Protein AF-A0A7S3S7F8-F1 (afdb_monomer_lite)

Secondary structure (DSSP, 8-state):
---------------------------------PPTT------TTS-HHHHHHHTT----TTT--SSPP----SB---S-STTTTTTS-SBTTT--HHHHHHHHHHHHHHT-S-----SSHHHHHHHHHHHH--TT-EEEEESSS-HHHHHHIIIIIHHTT-EEEEE-SS-HHHHHHT--TTBPPSS-----PPPS-----------

Organism: Emiliania huxleyi (NCBI:txid2903)

Radius of gyration: 26.82 Å; chains: 1; bounding box: 57×87×56 Å

InterPro domains:
  IPR000277 Cys/Met metabolism, pyridoxal phosphate-dependent enzyme [PF01053] (49-184)
  IPR000277 Cys/Met metabolism, pyridoxal phosphate-dependent enzyme [PTHR11808] (47-184)
  IPR015421 Pyridoxal phosphate-dependent transferase, major domain [G3DSA:3.40.640.10] (40-185)
  IPR015424 Pyridoxal phosphate-dependent transferase [SSF53383] (47-184)

Sequence (207 aa):
RIRTRGVRSLMLRSVSRSVARIAPSSGTYRTLALKSGQWVRNKDDLHTETKLVHAGVDPDPITGAILTPVYQSTTYVQESVDEYLAKGYSYSRTNNPTVTVLENKIAELEGGYGAACFSTGMAATIAVITSTMQAGDHCVITNCSYGGTNRACRTLFTDMGMEFDFIDFTELANIEAHLKPNTKPGHPRSGRLPRSSHLRSRGRTPR

pLDDT: mean 76.21, std 26.1, range [26.94, 97.19]

Foldseek 3Di:
DDDDDDDDDDDDDDDDDDPPPPDPPPPPPPPPVADPPDDDDDDLPDDLVVLLVPFLFDQDPPPRHRDDDDPPDQADDAPDPVRCCVVPGGGVVVPDRNQQSVFRSVCSNVVHPTGDDDPDPVVVLVCLDVQADAAPAEEEAELPDDPSSVVCVVPVVVVRRYHYDYYHPPDVVGVVVPDDPRYGDSDHDPDPPPPPDPPDDDDDDDD

Structure (mmCIF, N/CA/C/O backbone):
data_AF-A0A7S3S7F8-F1
#
_entry.id   AF-A0A7S3S7F8-F1
#
loop_
_atom_site.group_PDB
_atom_site.id
_atom_site.type_symbol
_atom_site.label_atom_id
_atom_site.label_alt_id
_atom_site.label_comp_id
_atom_site.label_asym_id
_atom_site.label_entity_id
_atom_site.label_seq_id
_atom_site.pdbx_PDB_ins_code
_atom_site.Cartn_x
_atom_site.Cartn_y
_atom_site.Cartn_z
_atom_site.occupancy
_atom_site.B_iso_or_equiv
_atom_site.auth_seq_id
_atom_site.auth_comp_id
_atom_site.auth_asym_id
_atom_site.auth_atom_id
_atom_site.pdbx_PDB_model_num
ATOM 1 N N . ARG A 1 1 ? -14.995 -75.922 10.203 1.00 36.88 1 ARG A N 1
ATOM 2 C CA . ARG A 1 1 ? -13.574 -75.494 10.252 1.00 36.88 1 ARG A CA 1
ATOM 3 C C . ARG A 1 1 ? -13.510 -74.148 10.962 1.00 36.88 1 ARG A C 1
ATOM 5 O O . ARG A 1 1 ? -14.246 -73.243 10.613 1.00 36.88 1 ARG A O 1
ATOM 12 N N . ILE A 1 2 ? -12.713 -74.103 12.020 1.00 27.38 2 ILE A N 1
ATOM 13 C CA . ILE A 1 2 ? -12.611 -73.081 13.067 1.00 27.38 2 ILE A CA 1
ATOM 14 C C . ILE A 1 2 ? -11.798 -71.864 12.581 1.00 27.38 2 ILE A C 1
ATOM 16 O O . ILE A 1 2 ? -10.688 -72.084 12.107 1.00 27.38 2 ILE A O 1
ATOM 20 N N . ARG A 1 3 ? -12.297 -70.621 12.746 1.00 26.94 3 ARG A N 1
ATOM 21 C CA . ARG A 1 3 ? -11.704 -69.561 13.610 1.00 26.94 3 ARG A CA 1
ATOM 22 C C . ARG A 1 3 ? -12.440 -68.210 13.504 1.00 26.94 3 ARG A C 1
ATOM 24 O O . ARG A 1 3 ? -12.441 -67.557 12.471 1.00 26.94 3 ARG A O 1
ATOM 31 N N . THR A 1 4 ? -12.984 -67.786 14.640 1.00 37.59 4 THR A N 1
ATOM 32 C CA . THR A 1 4 ? -13.487 -66.453 15.004 1.00 37.59 4 THR A CA 1
ATOM 33 C C . THR A 1 4 ? -12.399 -65.636 15.719 1.00 37.59 4 THR A C 1
ATOM 35 O O . THR A 1 4 ? -11.775 -66.180 16.630 1.00 37.59 4 THR A O 1
ATOM 38 N N . ARG A 1 5 ? -12.227 -64.343 15.396 1.00 32.38 5 ARG A N 1
ATOM 39 C CA . ARG A 1 5 ? -11.696 -63.244 16.257 1.00 32.38 5 ARG A CA 1
ATOM 40 C C . ARG A 1 5 ? -12.234 -61.924 15.656 1.00 32.38 5 ARG A C 1
ATOM 42 O O . ARG A 1 5 ? -12.031 -61.716 14.470 1.00 32.38 5 ARG A O 1
ATOM 49 N N . GLY A 1 6 ? -13.089 -61.115 16.297 1.00 29.30 6 GLY A N 1
ATOM 50 C CA . GLY A 1 6 ? -12.879 -60.328 17.529 1.00 29.30 6 GLY A CA 1
ATOM 51 C C . GLY A 1 6 ? -12.306 -58.951 17.138 1.00 29.30 6 GLY A C 1
ATOM 52 O O . GLY A 1 6 ? -11.128 -58.881 16.831 1.00 29.30 6 GLY A O 1
ATOM 53 N N . VAL A 1 7 ? -13.111 -57.933 16.806 1.00 32.34 7 VAL A N 1
ATOM 54 C CA . VAL A 1 7 ? -13.737 -56.905 17.676 1.00 32.34 7 VAL A CA 1
ATOM 55 C C . VAL A 1 7 ? -12.738 -56.072 18.506 1.00 32.34 7 VAL A C 1
ATOM 57 O O . VAL A 1 7 ? -12.045 -56.616 19.357 1.00 32.34 7 VAL A O 1
ATOM 60 N N . ARG A 1 8 ? -12.853 -54.739 18.328 1.00 27.95 8 ARG A N 1
ATOM 61 C CA . ARG A 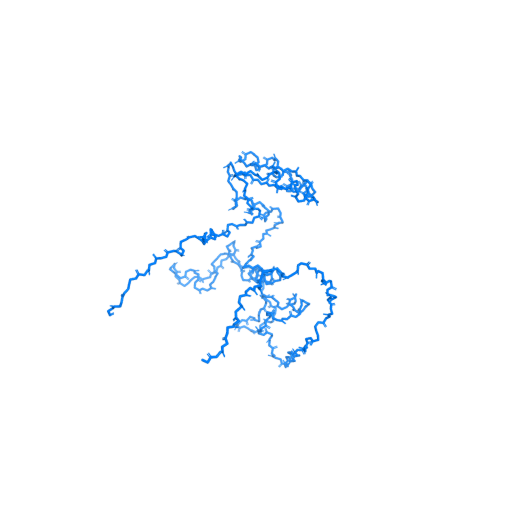1 8 ? -12.449 -53.588 19.175 1.00 27.95 8 ARG A CA 1
ATOM 62 C C . ARG A 1 8 ? -11.081 -52.919 18.958 1.00 27.95 8 ARG A C 1
ATOM 64 O O . ARG A 1 8 ? -10.037 -53.548 18.972 1.00 27.95 8 ARG A O 1
ATOM 71 N N . SER A 1 9 ? -11.179 -51.582 18.992 1.00 27.34 9 SER A N 1
ATOM 72 C CA . SER A 1 9 ? -10.196 -50.602 19.473 1.00 27.34 9 SER A CA 1
ATOM 73 C C . SER A 1 9 ? -9.244 -49.986 18.446 1.00 27.34 9 SER A C 1
ATOM 75 O O . SER A 1 9 ? -8.155 -50.499 18.231 1.00 27.34 9 SER A O 1
ATOM 77 N N . LEU A 1 10 ? -9.589 -48.790 17.950 1.00 30.61 10 LEU A N 1
ATOM 78 C CA . LEU A 1 10 ? -8.607 -47.706 17.804 1.00 30.61 10 LEU A CA 1
ATOM 79 C C . LEU A 1 10 ? -9.303 -46.329 17.857 1.00 30.61 10 LEU A C 1
ATOM 81 O O . LEU A 1 10 ? -9.414 -45.606 16.875 1.00 30.61 10 LEU A O 1
ATOM 85 N N . MET A 1 11 ? -9.814 -45.994 19.040 1.00 28.53 11 MET A N 1
ATOM 86 C CA . MET A 1 11 ? -10.075 -44.616 19.460 1.00 28.53 11 MET A CA 1
ATOM 87 C C . MET A 1 11 ? -9.033 -44.305 20.547 1.00 28.53 11 MET A C 1
ATOM 89 O O . MET A 1 11 ? -8.776 -45.161 21.390 1.00 28.53 11 MET A O 1
ATOM 93 N N . LEU A 1 12 ? -8.451 -43.103 20.512 1.00 28.94 12 LEU A N 1
ATOM 94 C CA . LEU A 1 12 ? -7.541 -42.517 21.514 1.00 28.94 12 LEU A CA 1
ATOM 95 C C . LEU A 1 12 ? -6.132 -43.128 21.679 1.00 28.94 12 LEU A C 1
ATOM 97 O O . LEU A 1 12 ? -5.878 -43.950 22.553 1.00 28.94 12 LEU A O 1
ATOM 101 N N . ARG A 1 13 ? -5.170 -42.562 20.943 1.00 30.08 13 ARG A N 1
ATOM 102 C CA . ARG A 1 13 ? -3.795 -42.248 21.389 1.00 30.08 13 ARG A CA 1
ATOM 103 C C . ARG A 1 13 ? -3.380 -40.997 20.605 1.00 30.08 13 ARG A C 1
ATOM 105 O O . ARG A 1 13 ? -3.631 -40.952 19.414 1.00 30.08 13 ARG A O 1
ATOM 112 N N . SER A 1 14 ? -2.774 -39.942 21.119 1.00 29.80 14 SER A N 1
ATOM 113 C CA . SER A 1 14 ? -2.405 -39.520 22.462 1.00 29.80 14 SER A CA 1
ATOM 114 C C . SER A 1 14 ? -1.938 -38.076 22.284 1.00 29.80 14 SER A C 1
ATOM 116 O O . SER A 1 14 ? -1.000 -37.827 21.528 1.00 29.80 14 SER A O 1
ATOM 118 N N . VAL A 1 15 ? -2.566 -37.129 22.972 1.00 37.00 15 VAL A N 1
ATOM 119 C CA . VAL A 1 15 ? -1.943 -35.833 23.240 1.00 37.00 15 VAL A CA 1
ATOM 120 C C . VAL A 1 15 ? -0.792 -36.113 24.203 1.00 37.00 15 VAL A C 1
ATOM 122 O O . VAL A 1 15 ? -1.050 -36.440 25.355 1.00 37.00 15 VAL A O 1
ATOM 125 N N . SER A 1 16 ? 0.460 -36.045 23.745 1.00 27.56 16 SER A N 1
ATOM 126 C CA . SER A 1 16 ? 1.589 -35.668 24.604 1.00 27.56 16 SER A CA 1
ATOM 127 C C . SER A 1 16 ? 2.856 -35.411 23.786 1.00 27.56 16 SER A C 1
ATOM 129 O O . SER A 1 16 ? 3.438 -36.321 23.207 1.00 27.56 16 SER A O 1
ATOM 131 N N . ARG A 1 17 ? 3.251 -34.135 23.784 1.00 31.41 17 ARG A N 1
ATOM 132 C CA . ARG A 1 17 ? 4.622 -33.613 23.859 1.00 31.41 17 ARG A CA 1
ATOM 133 C C . ARG A 1 17 ? 5.707 -34.358 23.076 1.00 31.41 17 ARG A C 1
ATOM 135 O O . ARG A 1 17 ? 6.255 -35.361 23.519 1.00 31.41 17 ARG A O 1
ATOM 142 N N . SER A 1 18 ? 6.213 -33.679 22.056 1.00 29.00 18 SER A N 1
ATOM 143 C CA . SER A 1 18 ? 7.657 -33.498 21.928 1.00 29.00 18 SER A CA 1
ATOM 144 C C . SER A 1 18 ? 7.924 -32.136 21.311 1.00 29.00 18 SER A C 1
ATOM 146 O O . SER A 1 18 ? 7.613 -31.889 20.151 1.00 29.00 18 SER A O 1
ATOM 148 N N . VAL A 1 19 ? 8.494 -31.255 22.133 1.00 37.09 19 VAL A N 1
ATOM 149 C CA . VAL A 1 19 ? 9.311 -30.122 21.702 1.00 37.09 19 VAL A CA 1
ATOM 150 C C . VAL A 1 19 ? 10.477 -30.732 20.923 1.00 37.09 19 VAL A C 1
ATOM 152 O O . VAL A 1 19 ? 11.526 -31.060 21.477 1.00 37.09 19 VAL A O 1
ATOM 155 N N . ALA A 1 20 ? 10.242 -31.009 19.645 1.00 30.30 20 ALA A N 1
ATOM 156 C CA . ALA A 1 20 ? 11.287 -31.379 18.719 1.00 30.30 20 ALA A CA 1
ATOM 157 C C . ALA A 1 20 ? 11.994 -30.078 18.356 1.00 30.30 20 ALA A C 1
ATOM 159 O O . ALA A 1 20 ? 11.441 -29.210 17.686 1.00 30.30 20 ALA A O 1
ATOM 160 N N . ARG A 1 21 ? 13.200 -29.941 18.907 1.00 29.28 21 ARG A N 1
ATOM 161 C CA . ARG A 1 21 ? 14.215 -28.968 18.514 1.00 29.28 21 ARG A CA 1
ATOM 162 C C . ARG A 1 21 ? 14.122 -28.731 17.008 1.00 29.28 21 ARG A C 1
ATOM 164 O O . ARG A 1 21 ? 14.168 -29.694 16.244 1.00 29.28 21 ARG A O 1
ATOM 171 N N . ILE A 1 22 ? 14.038 -27.466 16.609 1.00 37.62 22 ILE A N 1
ATOM 172 C CA . ILE A 1 22 ? 14.336 -27.036 15.245 1.00 37.62 22 ILE A CA 1
ATOM 173 C C . ILE A 1 22 ? 15.826 -27.333 15.045 1.00 37.62 22 ILE A C 1
ATOM 175 O O . ILE A 1 22 ? 16.694 -26.506 15.303 1.00 37.62 22 ILE A O 1
ATOM 179 N N . ALA A 1 23 ? 16.135 -28.579 14.702 1.00 29.23 23 ALA A N 1
ATOM 180 C CA . ALA A 1 23 ? 17.369 -28.890 14.019 1.00 29.23 23 ALA A CA 1
ATOM 181 C C . ALA A 1 23 ? 17.222 -28.265 12.628 1.00 29.23 23 ALA A C 1
ATOM 183 O O . ALA A 1 23 ? 16.168 -28.452 12.010 1.00 29.23 23 ALA A O 1
ATOM 184 N N . PRO A 1 24 ? 18.218 -27.520 12.124 1.00 36.56 24 PRO A N 1
ATOM 185 C CA . PRO A 1 24 ? 18.196 -27.132 10.729 1.00 36.56 24 PRO A CA 1
ATOM 186 C C . PRO A 1 24 ? 18.146 -28.436 9.940 1.00 36.56 24 PRO A C 1
ATOM 188 O O . PRO A 1 24 ? 19.061 -29.259 10.026 1.00 36.56 24 PRO A O 1
ATOM 191 N N . SER A 1 25 ? 17.038 -28.670 9.234 1.00 38.31 25 SER A N 1
ATOM 192 C CA . SER A 1 25 ? 17.009 -29.717 8.228 1.00 38.31 25 SER A CA 1
ATOM 193 C C . SER A 1 25 ? 18.220 -29.464 7.348 1.00 38.31 25 SER A C 1
ATOM 195 O O . SER A 1 25 ? 18.378 -28.355 6.834 1.00 38.31 25 SER A O 1
ATOM 197 N N . SER A 1 26 ? 19.085 -30.465 7.231 1.00 39.69 26 SER A N 1
ATOM 198 C CA . SER A 1 26 ? 20.182 -30.530 6.276 1.00 39.69 26 SER A CA 1
ATOM 199 C C . SER A 1 26 ? 19.600 -30.520 4.860 1.00 39.69 26 SER A C 1
ATOM 201 O O . SER A 1 26 ? 19.592 -31.529 4.158 1.00 39.69 26 SER A O 1
ATOM 203 N N . GLY A 1 27 ? 19.022 -29.384 4.482 1.00 37.69 27 GLY A N 1
ATOM 204 C CA . GLY A 1 27 ? 18.604 -29.058 3.144 1.00 37.69 27 GLY A CA 1
ATOM 205 C C . GLY A 1 27 ? 19.885 -28.848 2.379 1.00 37.69 27 GLY A C 1
ATOM 206 O O . GLY A 1 27 ? 20.688 -27.973 2.696 1.00 37.69 27 GLY A O 1
ATOM 207 N N . THR A 1 28 ? 20.113 -29.719 1.414 1.00 37.19 28 THR A N 1
ATOM 208 C CA . THR A 1 28 ? 21.109 -29.519 0.381 1.00 37.19 28 THR A CA 1
ATOM 209 C C . THR A 1 28 ? 20.828 -28.137 -0.201 1.00 37.19 28 THR A C 1
ATOM 211 O O . THR A 1 28 ? 19.832 -27.964 -0.900 1.00 37.19 28 THR A O 1
ATOM 214 N N . TYR A 1 29 ? 21.644 -27.132 0.134 1.00 43.81 29 TYR A N 1
ATOM 215 C CA . TYR A 1 29 ? 21.626 -25.853 -0.563 1.00 43.81 29 TYR A CA 1
ATOM 216 C C . TYR A 1 29 ? 21.948 -26.188 -2.011 1.00 43.81 29 TYR A C 1
ATOM 218 O O . TYR A 1 29 ? 23.109 -26.396 -2.367 1.00 43.81 29 TYR A O 1
ATOM 226 N N . ARG A 1 30 ? 20.913 -26.357 -2.836 1.00 49.69 30 ARG A N 1
ATOM 227 C CA . ARG A 1 30 ? 21.073 -26.561 -4.265 1.00 49.69 30 ARG A CA 1
ATOM 228 C C . ARG A 1 30 ? 21.642 -25.246 -4.751 1.00 49.69 30 ARG A C 1
ATOM 230 O O . ARG A 1 30 ? 20.919 -24.266 -4.889 1.00 49.69 30 ARG A O 1
ATOM 237 N N . THR A 1 31 ? 22.962 -25.195 -4.875 1.00 48.28 31 THR A N 1
ATOM 238 C CA . THR A 1 31 ? 23.672 -24.009 -5.315 1.00 48.28 31 THR A CA 1
ATOM 239 C C . THR A 1 31 ? 23.152 -23.736 -6.718 1.00 48.28 31 THR A C 1
ATOM 241 O O . THR A 1 31 ? 23.532 -24.407 -7.677 1.00 48.28 31 THR A O 1
ATOM 244 N N . LEU A 1 32 ? 22.223 -22.788 -6.843 1.00 58.28 32 LEU A N 1
ATOM 245 C CA . LEU A 1 32 ? 21.935 -22.108 -8.096 1.00 58.28 32 LEU A CA 1
ATOM 246 C C . LEU A 1 32 ? 23.190 -21.290 -8.396 1.00 58.28 32 LEU A C 1
ATOM 248 O O . LEU A 1 32 ? 23.233 -20.083 -8.192 1.00 58.28 32 LEU A O 1
ATOM 252 N N . ALA A 1 33 ? 24.263 -21.980 -8.786 1.00 58.88 33 ALA A N 1
ATOM 253 C CA . ALA A 1 33 ? 25.472 -21.361 -9.284 1.00 58.88 33 ALA A CA 1
ATOM 254 C C . ALA A 1 33 ? 25.102 -20.753 -10.637 1.00 58.88 33 ALA A C 1
ATOM 256 O O . ALA A 1 33 ? 25.216 -21.387 -11.689 1.00 58.88 33 ALA A O 1
ATOM 257 N N . LEU A 1 34 ? 24.546 -19.546 -10.584 1.00 66.62 34 LEU A N 1
ATOM 258 C CA . LEU A 1 34 ? 24.266 -18.754 -11.763 1.00 66.62 34 LEU A CA 1
ATOM 259 C C . LEU A 1 34 ? 25.593 -18.510 -12.469 1.00 66.62 34 LEU A C 1
ATOM 261 O O . LEU A 1 34 ? 26.585 -18.108 -11.862 1.00 66.62 34 LEU A O 1
ATOM 265 N N . LYS A 1 35 ? 25.618 -18.807 -13.764 1.00 72.75 35 LYS A N 1
ATOM 266 C CA . LYS A 1 35 ? 26.765 -18.475 -14.604 1.00 72.75 35 LYS A CA 1
ATOM 267 C C . LYS A 1 35 ? 26.753 -16.975 -14.884 1.00 72.75 35 LYS A C 1
ATOM 269 O O . LYS A 1 35 ? 25.706 -16.332 -14.812 1.00 72.75 35 LYS A O 1
ATOM 274 N N . SER A 1 36 ? 27.910 -16.435 -15.259 1.00 70.56 36 SER A N 1
ATOM 275 C CA . SER A 1 36 ? 27.993 -15.065 -15.769 1.00 70.56 36 SER A CA 1
ATOM 276 C C . SER A 1 36 ? 26.946 -14.837 -16.871 1.00 70.56 36 SER A C 1
ATOM 278 O O . SER A 1 36 ? 26.782 -15.682 -17.754 1.00 70.56 36 SER A O 1
ATOM 280 N N . GLY A 1 37 ? 26.203 -13.732 -16.775 1.00 74.88 37 GLY A N 1
ATOM 281 C CA . GLY A 1 37 ? 25.124 -13.378 -17.704 1.00 74.88 37 GLY A CA 1
ATOM 282 C C . GLY A 1 37 ? 23.779 -14.083 -17.471 1.00 74.88 37 GLY A C 1
ATOM 283 O O . GLY A 1 37 ? 22.864 -13.902 -18.270 1.00 74.88 37 GLY A O 1
ATOM 284 N N . GLN A 1 38 ? 23.623 -14.886 -16.413 1.00 81.12 38 GLN A N 1
ATOM 285 C CA . GLN A 1 38 ? 22.340 -15.505 -16.055 1.00 81.12 38 GLN A CA 1
ATOM 286 C C . GLN A 1 38 ? 21.609 -14.679 -14.989 1.00 81.12 38 GLN A C 1
ATOM 288 O O . GLN A 1 38 ? 22.220 -14.221 -14.025 1.00 81.12 38 GLN A O 1
ATOM 293 N N . TRP A 1 39 ? 20.288 -14.554 -15.127 1.00 85.38 39 TRP A N 1
ATOM 294 C CA . TRP A 1 39 ? 19.415 -13.967 -14.107 1.00 85.38 39 TRP A CA 1
ATOM 295 C C . TRP A 1 39 ? 18.694 -15.046 -13.292 1.00 85.38 39 TRP A C 1
ATOM 297 O O . TRP A 1 39 ? 18.371 -16.119 -13.809 1.00 85.38 39 TRP A O 1
ATOM 307 N N . VAL A 1 40 ? 18.412 -14.746 -12.023 1.00 84.88 40 VAL A N 1
ATOM 308 C CA . VAL A 1 40 ? 17.637 -15.600 -11.114 1.00 84.88 40 VAL A CA 1
ATOM 309 C C . VAL A 1 40 ? 16.189 -15.699 -11.614 1.00 84.88 40 VAL A C 1
ATOM 311 O O . VAL A 1 40 ? 15.441 -14.731 -11.529 1.00 84.88 40 VAL A O 1
ATOM 314 N N . ARG A 1 41 ? 15.771 -16.863 -12.130 1.00 74.94 41 ARG A N 1
ATOM 315 C CA . ARG A 1 41 ? 14.410 -17.035 -12.680 1.00 74.94 41 ARG A CA 1
ATOM 316 C C . ARG A 1 41 ? 13.373 -17.528 -11.674 1.00 74.94 41 ARG A C 1
ATOM 318 O O . ARG A 1 41 ? 12.264 -17.019 -11.670 1.00 74.94 41 ARG A O 1
ATOM 325 N N . ASN A 1 42 ? 13.719 -18.519 -10.852 1.00 78.75 42 ASN A N 1
ATOM 326 C CA . ASN A 1 42 ? 12.838 -19.010 -9.793 1.00 78.75 42 ASN A CA 1
ATOM 327 C C . ASN A 1 42 ? 13.289 -18.404 -8.461 1.00 78.75 42 ASN A C 1
ATOM 329 O O . ASN A 1 42 ? 14.437 -18.612 -8.058 1.00 78.75 42 ASN A O 1
ATOM 333 N N . LYS A 1 43 ? 12.396 -17.640 -7.829 1.00 80.06 43 LYS A N 1
ATOM 334 C CA . LYS A 1 43 ? 12.660 -16.912 -6.584 1.00 80.06 43 LYS A CA 1
ATOM 335 C C . LYS A 1 43 ? 11.928 -17.504 -5.376 1.00 80.06 43 LYS A C 1
ATOM 337 O O . LYS A 1 43 ? 12.303 -17.190 -4.249 1.00 80.06 43 LYS A O 1
ATOM 342 N N . ASP A 1 44 ? 10.992 -18.430 -5.588 1.00 76.19 44 ASP A N 1
ATOM 343 C CA . ASP A 1 44 ? 10.093 -18.954 -4.551 1.00 76.19 44 ASP A CA 1
ATOM 344 C C . ASP A 1 44 ? 10.847 -19.721 -3.452 1.00 76.19 44 ASP A C 1
ATOM 346 O O . ASP A 1 44 ? 10.590 -19.523 -2.263 1.00 76.19 44 ASP A O 1
ATOM 350 N N . ASP A 1 45 ? 11.852 -20.510 -3.839 1.00 81.44 45 ASP A N 1
ATOM 351 C CA . ASP A 1 45 ? 12.633 -21.375 -2.940 1.00 81.44 45 ASP A CA 1
ATOM 352 C C . ASP A 1 45 ? 13.978 -20.759 -2.499 1.00 81.44 45 ASP A C 1
ATOM 354 O O . ASP A 1 45 ? 14.877 -21.461 -2.027 1.00 81.44 45 ASP A O 1
ATOM 358 N N . LEU A 1 46 ? 14.166 -19.448 -2.680 1.00 85.44 46 LEU A N 1
ATOM 359 C CA . LEU A 1 46 ? 15.402 -18.768 -2.282 1.00 85.44 46 LEU A CA 1
ATOM 360 C C . LEU A 1 46 ? 15.421 -18.408 -0.795 1.00 85.44 46 LEU A C 1
ATOM 362 O O . LEU A 1 46 ? 14.389 -18.152 -0.174 1.00 85.44 46 LEU A O 1
ATOM 366 N N . HIS A 1 47 ? 16.633 -18.327 -0.244 1.00 89.75 47 HIS A N 1
ATOM 367 C CA . HIS A 1 47 ? 16.858 -17.827 1.109 1.00 89.75 47 HIS A CA 1
ATOM 368 C C . HIS A 1 47 ? 16.438 -16.349 1.215 1.00 89.75 47 HIS A C 1
ATOM 370 O O . HIS A 1 47 ? 16.554 -15.596 0.242 1.00 89.75 47 HIS A O 1
ATOM 376 N N . THR A 1 48 ? 15.967 -15.919 2.387 1.00 88.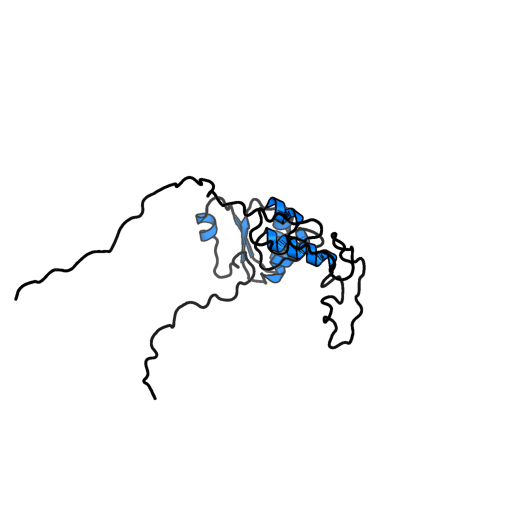88 48 THR A N 1
ATOM 377 C CA . THR A 1 48 ? 15.364 -14.589 2.605 1.00 88.88 48 THR A CA 1
ATOM 378 C C . THR A 1 48 ? 16.269 -13.442 2.152 1.00 88.88 48 THR A C 1
ATOM 380 O O . THR A 1 48 ? 15.827 -12.531 1.464 1.00 88.88 48 THR A O 1
ATOM 383 N N . GLU A 1 49 ? 17.558 -13.515 2.453 1.00 92.38 49 GLU A N 1
ATOM 384 C CA . GLU A 1 49 ? 18.580 -12.527 2.111 1.00 92.38 49 GLU A CA 1
ATOM 385 C C . GLU A 1 49 ? 18.716 -12.376 0.593 1.00 92.38 49 GLU A C 1
ATOM 387 O O . GLU A 1 49 ? 18.874 -11.269 0.083 1.00 92.38 49 GLU A O 1
ATOM 392 N N . THR A 1 50 ? 18.587 -13.476 -0.152 1.00 90.50 50 THR A N 1
ATOM 393 C CA . THR A 1 50 ? 18.568 -13.448 -1.618 1.00 90.50 50 THR A CA 1
ATOM 394 C C . THR A 1 50 ? 17.260 -12.855 -2.142 1.00 90.50 50 THR A C 1
ATOM 396 O O . THR A 1 50 ? 17.287 -12.063 -3.086 1.00 90.50 50 THR A O 1
ATOM 399 N N . LYS A 1 51 ? 16.121 -13.175 -1.512 1.00 90.25 51 LYS A N 1
ATOM 400 C CA . LYS A 1 51 ? 14.820 -12.576 -1.850 1.00 90.25 51 LYS A CA 1
ATOM 401 C C . LYS A 1 51 ? 14.814 -11.066 -1.625 1.00 90.25 51 LYS A C 1
ATOM 403 O O . LYS A 1 51 ? 14.351 -10.342 -2.495 1.00 90.25 51 LYS A O 1
ATOM 408 N N . LEU A 1 52 ? 15.401 -10.556 -0.541 1.00 91.69 52 LEU A N 1
ATOM 409 C CA . LEU A 1 52 ? 15.484 -9.107 -0.293 1.00 91.69 52 LEU A CA 1
ATOM 410 C C . LEU A 1 52 ? 16.081 -8.355 -1.496 1.00 91.69 52 LEU A C 1
ATOM 412 O O . LEU A 1 52 ? 15.563 -7.311 -1.906 1.00 91.69 52 LEU A O 1
ATOM 416 N N . VAL A 1 53 ? 17.103 -8.935 -2.128 1.00 90.31 53 VAL A N 1
ATOM 417 C CA . VAL A 1 53 ? 17.723 -8.383 -3.338 1.00 90.31 53 VAL A CA 1
ATOM 418 C C . VAL A 1 53 ? 16.844 -8.608 -4.577 1.00 90.31 53 VAL A C 1
ATOM 420 O O . VAL A 1 53 ? 16.495 -7.644 -5.260 1.00 90.31 53 VAL A O 1
ATOM 423 N N . HIS A 1 54 ? 16.437 -9.849 -4.860 1.00 90.25 54 HIS A N 1
ATOM 424 C CA . HIS A 1 54 ? 15.891 -10.236 -6.172 1.00 90.25 54 HIS A CA 1
ATOM 425 C C . HIS A 1 54 ? 14.359 -10.289 -6.286 1.00 90.25 54 HIS A C 1
ATOM 427 O O . HIS A 1 54 ? 13.848 -10.248 -7.405 1.00 90.25 54 HIS A O 1
ATOM 433 N N . ALA A 1 55 ? 13.622 -10.366 -5.174 1.00 89.94 55 ALA A N 1
ATOM 434 C CA . ALA A 1 55 ? 12.159 -10.449 -5.169 1.00 89.94 55 ALA A CA 1
ATOM 435 C C . ALA A 1 55 ? 11.534 -9.260 -5.905 1.00 89.94 55 ALA A C 1
ATOM 437 O O . ALA A 1 55 ? 12.005 -8.126 -5.751 1.00 89.94 55 ALA A O 1
ATOM 438 N N . GLY A 1 56 ? 10.511 -9.522 -6.716 1.00 85.38 56 GLY A N 1
ATOM 439 C CA . GLY A 1 56 ? 9.800 -8.526 -7.526 1.00 85.38 56 GLY A CA 1
ATOM 440 C C . GLY A 1 56 ? 10.608 -7.818 -8.626 1.00 85.38 56 GLY A C 1
ATOM 441 O O . GLY A 1 56 ? 10.028 -7.028 -9.364 1.00 85.38 56 GLY A O 1
ATOM 442 N N . VAL A 1 57 ? 11.916 -8.076 -8.758 1.00 90.44 57 VAL A N 1
ATOM 443 C CA . VAL A 1 57 ? 12.802 -7.412 -9.732 1.00 90.44 57 VAL A CA 1
ATOM 444 C C . VAL A 1 57 ? 13.200 -8.391 -10.828 1.00 90.44 57 VAL A C 1
ATOM 446 O O . VAL A 1 57 ? 13.722 -9.469 -10.541 1.00 90.44 57 VAL A O 1
ATOM 449 N N . ASP A 1 58 ? 13.026 -7.989 -12.081 1.00 90.62 58 ASP A N 1
ATOM 450 C CA . ASP A 1 58 ? 13.565 -8.667 -13.258 1.00 90.62 58 ASP A CA 1
ATOM 451 C C . ASP A 1 58 ? 14.241 -7.647 -14.181 1.00 90.62 58 ASP A C 1
ATOM 453 O O . ASP A 1 58 ? 13.882 -6.465 -14.131 1.00 90.62 58 ASP A O 1
ATOM 457 N N . PRO A 1 59 ? 15.231 -8.060 -14.998 1.00 91.56 59 PRO A N 1
ATOM 458 C CA . PRO A 1 59 ? 15.896 -7.157 -15.917 1.00 91.56 59 PRO A CA 1
ATOM 459 C C . PRO A 1 59 ? 14.887 -6.598 -16.911 1.00 91.56 59 PRO A C 1
ATOM 461 O O . PRO A 1 59 ? 13.977 -7.306 -17.351 1.00 91.56 59 PRO A O 1
ATOM 464 N N . ASP A 1 60 ? 15.081 -5.340 -17.288 1.00 92.06 60 ASP A N 1
ATOM 465 C CA . ASP A 1 60 ? 14.225 -4.671 -18.257 1.00 92.06 60 ASP A CA 1
ATOM 466 C C . ASP A 1 60 ? 14.167 -5.480 -19.571 1.00 92.06 60 ASP A C 1
ATOM 468 O O . ASP A 1 60 ? 15.215 -5.752 -20.164 1.00 92.06 60 ASP A O 1
ATOM 472 N N . PRO A 1 61 ? 12.975 -5.873 -20.055 1.00 89.69 61 PRO A N 1
ATOM 473 C CA . PRO A 1 61 ? 12.855 -6.759 -21.212 1.00 89.69 61 PRO A CA 1
ATOM 474 C C . PRO A 1 61 ? 13.298 -6.110 -22.531 1.00 89.69 61 PRO A C 1
ATOM 476 O O . PRO A 1 61 ? 13.541 -6.827 -23.499 1.00 89.69 61 PRO A O 1
ATOM 479 N N . ILE A 1 62 ? 13.396 -4.777 -22.591 1.00 90.94 62 ILE A N 1
ATOM 480 C CA . ILE A 1 62 ? 13.762 -4.038 -23.806 1.00 90.94 62 ILE A CA 1
ATOM 481 C C . ILE A 1 62 ? 15.282 -3.865 -23.899 1.00 90.94 62 ILE A C 1
ATOM 483 O O . ILE A 1 62 ? 15.874 -4.088 -24.952 1.00 90.94 62 ILE A O 1
ATOM 487 N N . THR A 1 63 ? 15.918 -3.453 -22.804 1.00 93.31 63 THR A N 1
ATOM 488 C CA . THR A 1 63 ? 17.332 -3.046 -22.769 1.00 93.31 63 THR A CA 1
ATOM 489 C C . THR A 1 63 ? 18.240 -4.041 -22.050 1.00 93.31 63 THR A C 1
ATOM 491 O O . THR A 1 63 ? 19.458 -3.982 -22.209 1.00 93.31 63 THR A O 1
ATOM 494 N N . GLY A 1 64 ? 17.678 -4.945 -21.245 1.00 90.94 64 GLY A N 1
ATOM 495 C CA . GLY A 1 64 ? 18.430 -5.838 -20.363 1.00 90.94 64 GLY A CA 1
ATOM 496 C C . GLY A 1 64 ? 19.001 -5.151 -19.118 1.00 90.94 64 GLY A C 1
ATOM 497 O O . GLY A 1 64 ? 19.821 -5.752 -18.421 1.00 90.94 64 GLY A O 1
ATOM 498 N N . ALA A 1 65 ? 18.605 -3.906 -18.825 1.00 92.50 65 ALA A N 1
ATOM 499 C CA . ALA A 1 65 ? 19.047 -3.199 -17.628 1.00 92.50 65 ALA A CA 1
ATOM 500 C C . ALA A 1 65 ? 18.661 -3.978 -16.361 1.00 92.50 65 ALA A C 1
ATOM 502 O O . ALA A 1 65 ? 17.497 -4.308 -16.152 1.00 92.50 65 ALA A O 1
ATOM 503 N N . ILE A 1 66 ? 19.647 -4.266 -15.507 1.00 90.06 66 ILE A N 1
ATOM 504 C CA . ILE A 1 66 ? 19.440 -5.025 -14.262 1.00 90.06 66 ILE A CA 1
ATOM 505 C C . ILE A 1 66 ? 18.603 -4.231 -13.256 1.00 90.06 66 ILE A C 1
ATOM 507 O O . ILE A 1 66 ? 17.770 -4.794 -12.550 1.00 90.06 66 ILE A O 1
ATOM 511 N N . LEU A 1 67 ? 18.864 -2.928 -13.156 1.00 91.94 67 LEU A N 1
ATOM 512 C CA . LEU A 1 67 ? 18.123 -2.049 -12.266 1.00 91.94 67 LEU A CA 1
ATOM 513 C C . LEU A 1 67 ? 16.843 -1.593 -12.951 1.00 91.94 67 LEU A C 1
ATOM 515 O O . LEU A 1 67 ? 16.866 -1.185 -14.112 1.00 91.94 67 LEU A O 1
ATOM 519 N N . THR A 1 68 ? 15.747 -1.609 -12.198 1.00 93.94 68 THR A N 1
ATOM 520 C CA . THR A 1 68 ? 14.462 -1.088 -12.651 1.00 93.94 68 THR A CA 1
ATOM 521 C C . THR A 1 68 ? 14.605 0.385 -13.045 1.00 93.94 68 THR A C 1
ATOM 523 O O . THR A 1 68 ? 15.012 1.198 -12.208 1.00 93.94 68 THR A O 1
ATOM 526 N N . PRO A 1 69 ? 14.263 0.761 -14.289 1.00 95.00 69 PRO A N 1
ATOM 527 C CA . PRO A 1 69 ? 14.268 2.157 -14.697 1.00 95.00 69 PRO A CA 1
ATOM 528 C C . PRO A 1 69 ? 13.304 3.005 -13.857 1.00 95.00 69 PRO A C 1
ATOM 530 O O . PRO A 1 69 ? 12.263 2.533 -13.389 1.00 95.00 69 PRO A O 1
ATOM 533 N N . VAL A 1 70 ? 13.629 4.289 -13.694 1.00 96.06 70 VAL A N 1
ATOM 534 C CA . VAL A 1 70 ? 12.758 5.254 -13.011 1.00 96.06 70 VAL A CA 1
ATOM 535 C C . VAL A 1 70 ? 11.805 5.876 -14.030 1.00 96.06 70 VAL A C 1
ATOM 537 O O . VAL A 1 70 ? 12.172 6.775 -14.785 1.00 96.06 70 VAL A O 1
ATOM 540 N N . TYR A 1 71 ? 10.561 5.406 -14.048 1.00 96.00 71 TYR A N 1
ATOM 541 C CA . TYR A 1 71 ? 9.513 5.900 -14.935 1.00 96.00 71 TYR A CA 1
ATOM 542 C C . TYR A 1 71 ? 8.849 7.144 -14.342 1.00 96.00 71 TYR A C 1
ATOM 544 O O . TYR A 1 71 ? 7.740 7.088 -13.809 1.00 96.00 71 TYR A O 1
ATOM 552 N N . GLN A 1 72 ? 9.514 8.292 -14.474 1.00 97.19 72 GLN A N 1
ATOM 553 C CA . GLN A 1 72 ? 9.002 9.597 -14.040 1.00 97.19 72 GLN A CA 1
ATOM 554 C C . GLN A 1 72 ? 8.077 10.242 -15.092 1.00 97.19 72 GLN A C 1
ATOM 556 O O . GLN A 1 72 ? 8.224 11.406 -15.452 1.00 97.19 72 GLN A O 1
ATOM 561 N N . SER A 1 73 ? 7.116 9.469 -15.600 1.00 96.19 73 SER A N 1
ATOM 562 C CA . SER A 1 73 ? 6.039 9.964 -16.464 1.00 96.19 73 SER A CA 1
ATOM 563 C C . SER A 1 73 ? 4.716 9.937 -15.709 1.00 96.19 73 SER A C 1
ATOM 565 O O . SER A 1 73 ? 4.520 9.121 -14.809 1.00 96.19 73 SER A O 1
ATOM 567 N N . THR A 1 74 ? 3.784 10.811 -16.074 1.00 96.19 74 THR A N 1
ATOM 568 C CA . THR A 1 74 ? 2.416 10.790 -15.540 1.00 96.19 74 THR A CA 1
ATOM 569 C C . THR A 1 74 ? 1.479 9.935 -16.385 1.00 96.19 74 THR A C 1
ATOM 571 O O . THR A 1 74 ? 0.570 9.323 -15.832 1.00 96.19 74 THR A O 1
ATOM 574 N N . THR A 1 75 ? 1.697 9.880 -17.701 1.00 94.69 75 THR A N 1
ATOM 575 C CA . THR A 1 75 ? 0.825 9.214 -18.675 1.00 94.69 75 THR A CA 1
ATOM 576 C C . THR A 1 75 ? 1.631 8.328 -19.623 1.00 94.69 75 THR A C 1
ATOM 578 O O . THR A 1 75 ? 2.817 8.580 -19.866 1.00 94.69 75 THR A O 1
ATOM 581 N N . TYR A 1 76 ? 0.981 7.300 -20.163 1.00 93.56 76 TYR A N 1
ATOM 582 C CA . TYR A 1 76 ? 1.561 6.334 -21.093 1.00 93.56 76 TYR A CA 1
ATOM 583 C C . TYR A 1 76 ? 0.747 6.293 -22.389 1.00 93.56 76 TYR A C 1
ATOM 585 O O . TYR A 1 76 ? -0.473 6.457 -22.379 1.00 93.56 76 TYR A O 1
ATOM 593 N N . VAL A 1 77 ? 1.434 6.097 -23.518 1.00 92.56 77 VAL A N 1
ATOM 594 C CA . VAL A 1 77 ? 0.806 6.079 -24.846 1.00 92.56 77 VAL A CA 1
ATOM 595 C C . VAL A 1 77 ? -0.057 4.828 -25.010 1.00 92.56 77 VAL A C 1
ATOM 597 O O . VAL A 1 77 ? 0.445 3.704 -24.932 1.00 92.56 77 VAL A O 1
ATOM 600 N N . GLN A 1 78 ? -1.338 5.051 -25.294 1.00 90.19 78 GLN A N 1
ATOM 601 C CA . GLN A 1 78 ? -2.356 4.028 -25.538 1.00 90.19 78 GLN A CA 1
ATOM 602 C C . GLN A 1 78 ? -2.471 3.767 -27.045 1.00 90.19 78 GLN A C 1
ATOM 604 O O . GLN A 1 78 ? -2.320 4.694 -27.838 1.00 90.19 78 GLN A O 1
ATOM 609 N N . GLU A 1 79 ? -2.710 2.517 -27.442 1.00 89.19 79 GLU A N 1
ATOM 610 C CA . GLU A 1 79 ? -2.904 2.160 -28.859 1.00 89.19 79 GLU A CA 1
ATOM 611 C C . GLU A 1 79 ? -4.285 2.588 -29.355 1.00 89.19 79 GLU A C 1
ATOM 613 O O . GLU A 1 79 ? -4.422 3.154 -30.438 1.00 89.19 79 GLU A O 1
ATOM 618 N N . SER A 1 80 ? -5.298 2.397 -28.516 1.00 88.88 80 SER A N 1
ATOM 619 C CA . SER A 1 80 ? -6.668 2.845 -28.732 1.00 88.88 80 SER A CA 1
ATOM 620 C C . SER A 1 80 ? -7.378 3.003 -27.383 1.00 88.88 80 SER A C 1
ATOM 622 O O . SER A 1 80 ? -6.833 2.638 -26.338 1.00 88.88 80 SER A O 1
ATOM 624 N N . VAL A 1 81 ? -8.600 3.545 -27.394 1.00 85.94 81 VAL A N 1
ATOM 625 C CA . VAL A 1 81 ? -9.443 3.638 -26.186 1.00 85.94 81 VAL A CA 1
ATOM 626 C C . VAL A 1 81 ? -9.787 2.245 -25.649 1.00 85.94 81 VAL A C 1
ATOM 628 O O . VAL A 1 81 ? -9.767 2.035 -24.438 1.00 85.94 81 VAL A O 1
ATOM 631 N N . ASP A 1 82 ? -10.037 1.286 -26.542 1.00 88.88 82 ASP A N 1
ATOM 632 C CA . ASP A 1 82 ? -10.388 -0.089 -26.173 1.00 88.88 82 ASP A CA 1
ATOM 633 C C . ASP A 1 82 ? -9.181 -0.866 -25.614 1.00 88.88 82 ASP A C 1
ATOM 635 O O . ASP A 1 82 ? -9.339 -1.781 -24.809 1.00 88.88 82 ASP A O 1
ATOM 639 N N . GLU A 1 83 ? -7.960 -0.456 -25.972 1.00 88.06 83 GLU A N 1
ATOM 640 C CA . GLU A 1 83 ? -6.699 -1.110 -25.593 1.00 88.06 83 GLU A CA 1
ATOM 641 C C . GLU A 1 83 ? -5.848 -0.256 -24.640 1.00 88.06 83 GLU A C 1
ATOM 643 O O . GLU A 1 83 ? -4.621 -0.384 -24.572 1.00 88.06 83 GLU A O 1
ATOM 648 N N . TYR A 1 84 ? -6.488 0.614 -23.856 1.00 82.94 84 TYR A N 1
ATOM 649 C CA . TYR A 1 84 ? -5.795 1.581 -22.998 1.00 82.94 84 TYR A CA 1
ATOM 650 C C . TYR A 1 84 ? -4.860 0.958 -21.937 1.00 82.94 84 TYR A C 1
ATOM 652 O O . TYR A 1 84 ? -3.996 1.655 -21.404 1.00 82.94 84 TYR A O 1
ATOM 660 N N . LEU A 1 85 ? -5.001 -0.341 -21.638 1.00 86.62 85 LEU A N 1
ATOM 661 C CA . LEU A 1 85 ? -4.137 -1.114 -20.730 1.00 86.62 85 LEU A CA 1
ATOM 662 C C . LEU A 1 85 ? -3.375 -2.255 -21.414 1.00 86.62 85 LEU A C 1
ATOM 664 O O . LEU A 1 85 ? -2.776 -3.067 -20.713 1.00 86.62 85 LEU A O 1
ATOM 668 N N . ALA A 1 86 ? -3.335 -2.332 -22.748 1.00 86.19 86 ALA A N 1
ATOM 669 C CA . ALA A 1 86 ? -2.628 -3.415 -23.446 1.00 86.19 86 ALA A CA 1
ATOM 670 C C . ALA A 1 86 ? -1.141 -3.517 -23.047 1.00 86.19 86 ALA A C 1
ATOM 672 O O . ALA A 1 86 ? -0.575 -4.604 -22.981 1.00 86.19 86 ALA A O 1
ATOM 673 N N . LYS A 1 87 ? -0.525 -2.382 -22.691 1.00 85.06 87 LYS A N 1
ATOM 674 C CA . LYS A 1 87 ? 0.864 -2.283 -22.201 1.00 85.06 87 LYS A CA 1
ATOM 675 C C . LYS A 1 87 ? 0.990 -2.351 -20.672 1.00 85.06 87 LYS A C 1
ATOM 677 O O . LYS A 1 87 ? 2.074 -2.141 -20.138 1.00 85.06 87 LYS A O 1
ATOM 682 N N . GLY A 1 88 ? -0.114 -2.572 -19.959 1.00 90.06 88 GLY A N 1
ATOM 683 C CA . GLY A 1 88 ? -0.196 -2.648 -18.497 1.00 90.06 88 GLY A CA 1
ATOM 684 C C . GLY A 1 88 ? -0.293 -1.305 -17.762 1.00 90.06 88 GLY A C 1
ATOM 685 O O . GLY A 1 88 ? -0.711 -1.284 -16.608 1.00 90.06 88 GLY A O 1
ATOM 686 N N . TYR A 1 89 ? 0.039 -0.182 -18.407 1.00 93.25 89 TYR A N 1
ATOM 687 C CA . TYR A 1 89 ? 0.091 1.136 -17.766 1.00 93.25 89 TYR A CA 1
ATOM 688 C C . TYR A 1 89 ? -0.558 2.209 -18.640 1.00 93.25 89 TYR A C 1
ATOM 690 O O . TYR A 1 89 ? -0.325 2.256 -19.846 1.00 93.25 89 TYR A O 1
ATOM 698 N N . SER A 1 90 ? -1.338 3.095 -18.018 1.00 93.56 90 SER A N 1
ATOM 699 C CA . SER A 1 90 ? -2.011 4.220 -18.686 1.00 93.56 90 SER A CA 1
ATOM 700 C C . SER A 1 90 ? -1.764 5.547 -17.972 1.00 93.56 90 SER A C 1
ATOM 702 O O . SER A 1 90 ? -1.410 6.536 -18.612 1.00 93.56 90 SER A O 1
ATOM 704 N N . TYR A 1 91 ? -1.870 5.565 -16.640 1.00 94.81 91 TYR A N 1
ATOM 705 C CA . TYR A 1 91 ? -1.672 6.758 -15.825 1.00 94.81 91 TYR A CA 1
ATOM 706 C C . TYR A 1 91 ? -1.059 6.422 -14.455 1.00 94.81 91 TYR A C 1
ATOM 708 O O . TYR A 1 91 ? -1.590 5.592 -13.715 1.00 94.81 91 TYR A O 1
ATOM 716 N N . SER A 1 92 ? 0.017 7.120 -14.081 1.00 95.88 92 SER A N 1
ATOM 717 C CA . SER A 1 92 ? 0.877 6.771 -12.934 1.00 95.88 92 SER A CA 1
ATOM 718 C C . SER A 1 92 ? 0.210 6.828 -11.562 1.00 95.88 92 SER A C 1
ATOM 720 O O . SER A 1 92 ? 0.705 6.204 -10.632 1.00 95.88 92 SER A O 1
ATOM 722 N N . ARG A 1 93 ? -0.910 7.550 -11.403 1.00 94.44 93 ARG A N 1
ATOM 723 C CA . ARG A 1 93 ? -1.688 7.506 -10.146 1.00 94.44 93 ARG A CA 1
ATOM 724 C C . ARG A 1 93 ? -2.316 6.133 -9.911 1.00 94.44 93 ARG A C 1
ATOM 726 O O . ARG A 1 93 ? -2.515 5.770 -8.761 1.00 94.44 93 ARG A O 1
ATOM 733 N N . THR A 1 94 ? -2.665 5.423 -10.981 1.00 91.69 94 THR A N 1
ATOM 734 C CA . THR A 1 94 ? -3.298 4.105 -10.895 1.00 91.69 94 THR A CA 1
ATOM 735 C C . THR A 1 94 ? -2.231 3.019 -10.839 1.00 91.69 94 THR A C 1
ATOM 737 O O . THR A 1 94 ? -2.230 2.227 -9.907 1.00 91.69 94 THR A O 1
ATOM 740 N N . ASN A 1 95 ? -1.285 3.030 -11.785 1.00 92.88 95 ASN A N 1
ATOM 741 C CA . ASN A 1 95 ? -0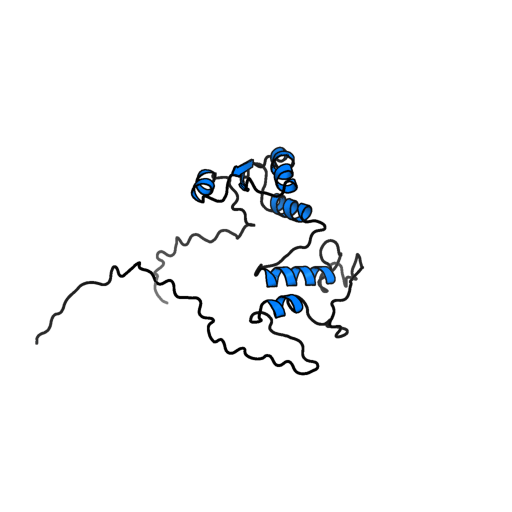.162 2.094 -11.826 1.00 92.88 95 ASN A CA 1
ATOM 742 C C . ASN A 1 95 ? 1.058 2.759 -12.470 1.00 92.88 95 ASN A C 1
ATOM 744 O O . ASN A 1 95 ? 0.929 3.463 -13.474 1.00 92.88 95 ASN A O 1
ATOM 748 N N . ASN A 1 96 ? 2.246 2.480 -11.939 1.00 96.50 96 ASN A N 1
ATOM 749 C CA . ASN A 1 96 ? 3.523 2.957 -12.466 1.00 96.50 96 ASN A CA 1
ATOM 750 C C . ASN A 1 96 ? 4.541 1.802 -12.451 1.00 96.50 96 ASN A C 1
ATOM 752 O O . ASN A 1 96 ? 4.662 1.160 -11.409 1.00 96.50 96 ASN A O 1
ATOM 756 N N . PRO A 1 97 ? 5.313 1.553 -13.528 1.00 94.94 97 PRO A N 1
ATOM 757 C CA . PRO A 1 97 ? 6.195 0.388 -13.598 1.00 94.94 97 PRO A CA 1
ATOM 758 C C . PRO A 1 97 ? 7.252 0.338 -12.491 1.00 94.94 97 PRO A C 1
ATOM 760 O O . PRO A 1 97 ? 7.541 -0.732 -11.962 1.00 94.94 97 PRO A O 1
ATOM 763 N N . THR A 1 98 ? 7.806 1.488 -12.094 1.00 96.19 98 THR A N 1
ATOM 764 C CA . THR A 1 98 ? 8.781 1.552 -10.997 1.00 96.19 98 THR A CA 1
ATOM 765 C C . THR A 1 98 ? 8.130 1.192 -9.662 1.00 96.19 98 THR A C 1
ATOM 767 O O . THR A 1 98 ? 8.720 0.468 -8.864 1.00 96.19 98 THR A O 1
ATOM 770 N N . VAL A 1 99 ? 6.905 1.666 -9.421 1.00 96.75 99 VAL A N 1
ATOM 771 C CA . VAL A 1 99 ? 6.158 1.387 -8.183 1.00 96.75 99 VAL A CA 1
ATOM 772 C C . VAL A 1 99 ? 5.682 -0.064 -8.139 1.00 96.75 99 VAL A C 1
ATOM 774 O O . VAL A 1 99 ? 5.809 -0.709 -7.105 1.00 96.75 99 VAL A O 1
ATOM 777 N N . THR A 1 100 ? 5.231 -0.619 -9.262 1.00 95.62 100 THR A N 1
ATOM 778 C CA . THR A 1 100 ? 4.767 -2.010 -9.349 1.00 95.62 100 THR A CA 1
ATOM 779 C C . THR A 1 100 ? 5.863 -3.016 -8.996 1.00 95.62 100 THR A C 1
ATOM 781 O O . THR A 1 100 ? 5.585 -4.028 -8.357 1.00 95.62 100 THR A O 1
ATOM 784 N N . VAL A 1 101 ? 7.127 -2.729 -9.315 1.00 95.50 101 VAL A N 1
ATOM 785 C CA . VAL A 1 101 ? 8.258 -3.554 -8.852 1.00 95.50 101 VAL A CA 1
ATOM 786 C C . VAL A 1 101 ? 8.382 -3.547 -7.323 1.00 95.50 101 VAL A C 1
ATOM 788 O O . VAL A 1 101 ? 8.609 -4.598 -6.722 1.00 95.50 101 VAL A O 1
ATOM 791 N N . LEU A 1 102 ? 8.204 -2.390 -6.675 1.00 95.88 102 LEU A N 1
ATOM 792 C CA . LEU A 1 102 ? 8.206 -2.291 -5.212 1.00 95.88 102 LEU A CA 1
ATOM 793 C C . LEU A 1 102 ? 7.017 -3.043 -4.600 1.00 95.88 102 LEU A C 1
ATOM 795 O O . LEU A 1 102 ? 7.197 -3.777 -3.630 1.00 95.88 102 LEU A O 1
ATOM 799 N N . GLU A 1 103 ? 5.827 -2.901 -5.182 1.00 96.56 103 GLU A N 1
ATOM 800 C CA . GLU A 1 103 ? 4.619 -3.612 -4.752 1.00 96.56 103 GLU A CA 1
ATOM 801 C C . GLU A 1 103 ? 4.808 -5.130 -4.835 1.00 96.56 103 GLU A C 1
ATOM 803 O O . GLU A 1 103 ? 4.597 -5.835 -3.848 1.00 96.56 103 GLU A O 1
ATOM 808 N N . ASN A 1 104 ? 5.299 -5.636 -5.967 1.00 94.75 104 ASN A N 1
ATOM 809 C CA . ASN A 1 104 ? 5.577 -7.060 -6.150 1.00 94.75 104 ASN A CA 1
ATOM 810 C C . ASN A 1 104 ? 6.638 -7.566 -5.169 1.00 94.75 104 ASN A C 1
ATOM 812 O O . ASN A 1 104 ? 6.474 -8.636 -4.588 1.00 94.75 104 ASN A O 1
ATOM 816 N N . LYS A 1 105 ? 7.703 -6.786 -4.937 1.00 94.62 105 LYS A N 1
ATOM 817 C CA . LYS A 1 105 ? 8.746 -7.134 -3.964 1.00 94.62 105 LYS A CA 1
ATOM 818 C C . LYS A 1 105 ? 8.168 -7.259 -2.553 1.00 94.62 105 LYS A C 1
ATOM 820 O O . LYS A 1 105 ? 8.454 -8.239 -1.874 1.00 94.62 105 LYS A O 1
ATOM 825 N N . ILE A 1 106 ? 7.360 -6.295 -2.109 1.00 95.56 106 ILE A N 1
ATOM 826 C CA . ILE A 1 106 ? 6.725 -6.336 -0.781 1.00 95.56 106 ILE A CA 1
ATOM 827 C C . ILE A 1 106 ? 5.771 -7.531 -0.682 1.00 95.56 106 ILE A C 1
ATOM 829 O O . ILE A 1 106 ? 5.818 -8.260 0.305 1.00 95.56 106 ILE A O 1
ATOM 833 N N . ALA A 1 107 ? 4.946 -7.763 -1.706 1.00 94.69 107 ALA A N 1
ATOM 834 C CA . ALA A 1 107 ? 4.012 -8.885 -1.734 1.00 94.69 107 ALA A CA 1
ATOM 835 C C . ALA A 1 107 ? 4.733 -10.237 -1.620 1.00 94.69 107 ALA A C 1
ATOM 837 O O . ALA A 1 107 ? 4.348 -11.069 -0.803 1.00 94.69 107 ALA A O 1
ATOM 838 N N . GLU A 1 108 ? 5.812 -10.433 -2.381 1.00 91.75 108 GLU A N 1
ATOM 839 C CA . GLU A 1 108 ? 6.608 -11.664 -2.356 1.00 91.75 108 GLU A CA 1
ATOM 840 C C . GLU A 1 108 ? 7.300 -11.878 -0.998 1.00 91.75 108 GLU A C 1
ATOM 842 O O . GLU A 1 108 ? 7.330 -13.000 -0.492 1.00 91.75 108 GLU A O 1
ATOM 847 N N . LEU A 1 109 ? 7.823 -10.813 -0.380 1.00 92.44 109 LEU A N 1
ATOM 848 C CA . LEU A 1 109 ? 8.503 -10.892 0.918 1.00 92.44 109 LEU A CA 1
ATOM 849 C C . LEU A 1 109 ? 7.546 -11.188 2.081 1.00 92.44 109 LEU A C 1
ATOM 851 O O . LEU A 1 109 ? 7.899 -11.960 2.970 1.00 92.44 109 LEU A O 1
ATOM 855 N N . GLU A 1 110 ? 6.347 -10.609 2.064 1.00 93.69 110 GLU A N 1
ATOM 856 C CA . GLU A 1 110 ? 5.320 -10.820 3.096 1.00 93.69 110 GLU A CA 1
ATOM 857 C C . GLU A 1 110 ? 4.457 -12.070 2.832 1.00 93.69 110 GLU A C 1
ATOM 859 O O . GLU A 1 110 ? 3.606 -12.430 3.646 1.00 93.69 110 GLU A O 1
ATOM 864 N N . GLY A 1 111 ? 4.635 -12.738 1.685 1.00 90.94 111 GLY A N 1
ATOM 865 C CA . GLY A 1 111 ? 3.779 -13.851 1.258 1.00 90.94 111 GLY A CA 1
ATOM 866 C C . GLY A 1 111 ? 2.332 -13.428 0.966 1.00 90.94 111 GLY A C 1
ATOM 867 O O . GLY A 1 111 ? 1.406 -14.233 1.087 1.00 90.94 111 GLY A O 1
ATOM 868 N N . GLY A 1 112 ? 2.123 -12.156 0.623 1.00 89.94 112 GLY A N 1
ATOM 869 C CA . GLY A 1 112 ? 0.825 -11.591 0.273 1.00 89.94 112 GLY A CA 1
ATOM 870 C C . GLY A 1 112 ? 0.437 -11.867 -1.181 1.00 89.94 112 GLY A C 1
ATOM 871 O O . GLY A 1 112 ? 1.282 -12.070 -2.045 1.00 89.94 112 GLY A O 1
ATOM 872 N N . TYR A 1 113 ? -0.866 -11.823 -1.476 1.00 93.06 113 TYR A N 1
ATOM 873 C CA . TYR A 1 113 ? -1.370 -11.940 -2.855 1.00 93.06 113 TYR A CA 1
ATOM 874 C C . TYR A 1 113 ? -0.939 -10.761 -3.747 1.00 93.06 113 TYR A C 1
ATOM 876 O O . TYR A 1 113 ? -0.752 -10.915 -4.949 1.00 93.06 113 TYR A O 1
ATOM 884 N N . GLY A 1 114 ?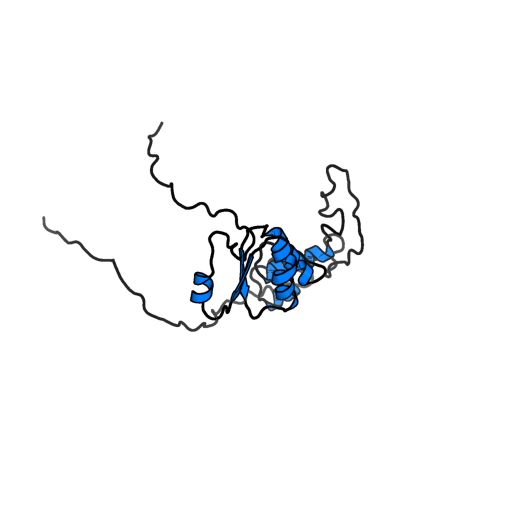 -0.798 -9.578 -3.152 1.00 93.88 114 GLY A N 1
ATOM 885 C CA . GLY A 1 114 ? -0.378 -8.348 -3.809 1.00 93.88 114 GLY A CA 1
ATOM 886 C C . GLY A 1 114 ? -0.146 -7.252 -2.774 1.00 93.88 114 GLY A C 1
ATOM 887 O O . GLY A 1 114 ? -0.490 -7.418 -1.600 1.00 93.88 114 GLY A O 1
ATOM 888 N N . ALA A 1 115 ? 0.422 -6.130 -3.206 1.00 95.88 115 ALA A N 1
ATOM 889 C CA . ALA A 1 115 ? 0.632 -4.954 -2.371 1.00 95.88 115 ALA A CA 1
ATOM 890 C C . ALA A 1 115 ? 0.241 -3.684 -3.131 1.00 95.88 115 ALA A C 1
ATOM 892 O O . ALA A 1 115 ? 0.177 -3.679 -4.357 1.00 95.88 115 ALA A O 1
ATOM 893 N N . ALA A 1 116 ? -0.017 -2.614 -2.384 1.00 95.88 116 ALA A N 1
ATOM 894 C CA . ALA A 1 116 ? -0.250 -1.283 -2.923 1.00 95.88 116 ALA A CA 1
ATOM 895 C C . ALA A 1 116 ? 0.630 -0.284 -2.172 1.00 95.88 116 ALA A C 1
ATOM 897 O O . ALA A 1 116 ? 0.669 -0.291 -0.935 1.00 95.88 116 ALA A O 1
ATOM 898 N N . CYS A 1 117 ? 1.334 0.575 -2.903 1.00 96.38 117 CYS A N 1
ATOM 899 C CA . CYS A 1 117 ? 2.172 1.610 -2.309 1.00 96.38 117 CYS A CA 1
ATOM 900 C C . CYS A 1 117 ? 1.402 2.924 -2.129 1.00 96.38 117 CYS A C 1
ATOM 902 O O . CYS A 1 117 ? 0.687 3.389 -3.013 1.00 96.38 117 CYS A O 1
ATOM 904 N N . PHE A 1 118 ? 1.602 3.567 -0.978 1.00 96.88 118 PHE A N 1
ATOM 905 C CA . PHE A 1 118 ? 0.967 4.838 -0.632 1.00 96.88 118 PHE A CA 1
ATOM 906 C C . PHE A 1 118 ? 2.017 5.903 -0.326 1.00 96.88 118 PHE A C 1
ATOM 908 O O . PHE A 1 118 ? 3.146 5.597 0.049 1.00 96.88 118 PHE A O 1
ATOM 915 N N . SER A 1 119 ? 1.619 7.172 -0.428 1.00 96.38 119 SER A N 1
ATOM 916 C CA . SER A 1 119 ? 2.494 8.314 -0.136 1.00 96.38 119 SER A CA 1
ATOM 917 C C . SER A 1 119 ? 2.973 8.360 1.318 1.00 96.38 119 SER A C 1
ATOM 919 O O . SER A 1 119 ? 4.039 8.901 1.595 1.00 96.38 119 SER A O 1
ATOM 921 N N . THR A 1 120 ? 2.188 7.816 2.254 1.00 96.88 120 THR A N 1
ATOM 922 C CA . THR A 1 120 ? 2.518 7.745 3.683 1.00 96.88 120 THR A CA 1
ATOM 923 C C . THR A 1 120 ? 1.904 6.500 4.324 1.00 96.88 120 THR A C 1
ATOM 925 O O . THR A 1 120 ? 0.905 5.968 3.836 1.00 96.88 120 THR A O 1
ATOM 928 N N . GLY A 1 121 ? 2.432 6.086 5.482 1.00 95.50 121 GLY A N 1
ATOM 929 C CA . GLY A 1 121 ? 1.834 5.006 6.275 1.00 95.50 121 GLY A CA 1
ATOM 930 C C . GLY A 1 121 ? 0.407 5.318 6.744 1.00 95.50 121 GLY A C 1
ATOM 931 O O . GLY A 1 121 ? -0.447 4.440 6.739 1.00 95.50 121 GLY A O 1
ATOM 932 N N . MET A 1 122 ? 0.097 6.580 7.066 1.00 96.25 122 MET A N 1
ATOM 933 C CA . MET A 1 122 ? -1.273 6.975 7.420 1.00 96.25 122 MET A CA 1
ATOM 934 C C . MET A 1 122 ? -2.232 6.891 6.230 1.00 96.25 122 MET A C 1
ATOM 936 O O . MET A 1 122 ? -3.378 6.495 6.423 1.00 96.25 122 MET A O 1
ATOM 940 N N . ALA A 1 123 ? -1.783 7.213 5.012 1.00 97.00 123 ALA A N 1
ATOM 941 C CA . ALA A 1 123 ? -2.596 7.027 3.811 1.00 97.00 123 ALA A CA 1
ATOM 942 C C . ALA A 1 123 ? -2.916 5.541 3.581 1.00 97.00 123 ALA A C 1
ATOM 944 O O . ALA A 1 123 ? -4.065 5.220 3.288 1.00 97.00 123 ALA A O 1
ATOM 945 N N . ALA A 1 124 ? -1.947 4.645 3.804 1.00 96.38 124 ALA A N 1
ATOM 946 C CA . ALA A 1 124 ? -2.176 3.200 3.759 1.00 96.38 124 ALA A CA 1
ATOM 947 C C . ALA A 1 124 ? -3.196 2.750 4.821 1.00 96.38 124 ALA A C 1
ATOM 949 O O . ALA A 1 124 ? -4.183 2.098 4.489 1.00 96.38 124 ALA A O 1
ATOM 950 N N . THR A 1 125 ? -3.019 3.160 6.083 1.00 94.81 125 THR A N 1
ATOM 951 C CA . THR A 1 125 ? -3.949 2.835 7.180 1.00 94.81 125 THR A CA 1
ATOM 952 C C . THR A 1 125 ? -5.368 3.318 6.889 1.00 94.81 125 THR A C 1
ATOM 954 O O . THR A 1 125 ? -6.325 2.564 7.053 1.00 94.81 125 THR A O 1
ATOM 957 N N . ILE A 1 126 ? -5.518 4.564 6.429 1.00 95.38 126 ILE A N 1
ATOM 958 C CA . ILE A 1 126 ? -6.828 5.131 6.098 1.00 95.38 126 ILE A CA 1
ATOM 959 C C . ILE A 1 126 ? -7.458 4.373 4.930 1.00 95.38 126 ILE A C 1
ATOM 961 O O . ILE A 1 126 ? -8.631 4.028 5.021 1.00 95.38 126 ILE A O 1
ATOM 965 N N . ALA A 1 127 ? -6.700 4.081 3.869 1.00 95.62 127 ALA A N 1
ATOM 966 C CA . ALA A 1 127 ? -7.198 3.329 2.719 1.00 95.62 127 ALA A CA 1
ATOM 967 C C . ALA A 1 127 ? -7.666 1.918 3.109 1.00 95.62 127 ALA A C 1
ATOM 969 O O . ALA A 1 127 ? -8.706 1.460 2.636 1.00 95.62 127 ALA A O 1
ATOM 970 N N . VAL A 1 128 ? -6.948 1.234 4.003 1.00 94.62 128 VAL A N 1
ATOM 971 C CA . VAL A 1 128 ? -7.357 -0.085 4.510 1.00 94.62 128 VAL A CA 1
ATOM 972 C C . VAL A 1 128 ? -8.653 0.014 5.314 1.00 94.62 128 VAL A C 1
ATOM 974 O O . VAL A 1 128 ? -9.577 -0.757 5.066 1.00 94.62 128 VAL A O 1
ATOM 977 N N . ILE A 1 129 ? -8.771 0.974 6.234 1.00 93.81 129 ILE A N 1
ATOM 978 C CA . ILE A 1 129 ? -9.981 1.118 7.059 1.00 93.81 129 ILE A CA 1
ATOM 979 C C . ILE A 1 129 ? -11.190 1.479 6.186 1.00 93.81 129 ILE A C 1
ATOM 981 O O . ILE A 1 129 ? -12.214 0.804 6.251 1.00 93.81 129 ILE A O 1
ATOM 985 N N . THR A 1 130 ? -11.073 2.473 5.302 1.00 94.12 130 THR A N 1
ATOM 986 C CA . THR A 1 130 ? -12.199 2.919 4.459 1.00 94.12 130 THR A CA 1
ATOM 987 C C . THR A 1 130 ? -12.599 1.917 3.379 1.00 94.12 130 THR A C 1
ATOM 989 O O . THR A 1 130 ? -13.747 1.920 2.944 1.00 94.12 130 THR A O 1
ATOM 992 N N . SER A 1 131 ? -11.689 1.039 2.945 1.00 93.81 131 SER A N 1
ATOM 993 C CA . SER A 1 131 ? -12.014 -0.030 1.989 1.00 93.81 131 SER A CA 1
ATOM 994 C C . SER A 1 131 ? -12.646 -1.262 2.641 1.00 93.81 131 SER A C 1
ATOM 996 O O . SER A 1 131 ? -13.287 -2.056 1.947 1.00 93.81 131 SER A O 1
ATOM 998 N N . THR A 1 132 ? -12.490 -1.440 3.958 1.00 92.44 132 THR A N 1
ATOM 999 C CA . THR A 1 132 ? -12.940 -2.650 4.671 1.00 92.44 132 THR A CA 1
ATOM 1000 C C . THR A 1 132 ? -14.094 -2.417 5.644 1.00 92.44 132 THR A C 1
ATOM 1002 O O . THR A 1 132 ? -14.817 -3.372 5.947 1.00 92.44 132 THR A O 1
ATOM 1005 N N . MET A 1 133 ? -14.307 -1.176 6.085 1.00 94.25 133 MET A N 1
ATOM 1006 C CA . MET A 1 133 ? -15.331 -0.790 7.056 1.00 94.25 133 MET A CA 1
ATOM 1007 C C . MET A 1 133 ? -16.264 0.296 6.514 1.00 94.25 133 MET A C 1
ATOM 1009 O O . MET A 1 133 ? -15.876 1.134 5.700 1.00 94.25 133 MET A O 1
ATOM 1013 N N . GLN A 1 134 ? -17.503 0.289 6.999 1.00 94.75 134 GLN A N 1
ATOM 1014 C CA . GLN A 1 134 ? -18.535 1.294 6.730 1.00 94.75 134 GLN A CA 1
ATOM 1015 C C . GLN A 1 134 ? -19.220 1.728 8.036 1.00 94.75 134 GLN A C 1
ATOM 1017 O O . GLN A 1 134 ? -18.957 1.168 9.098 1.00 94.75 134 GLN A O 1
ATOM 1022 N N . ALA A 1 135 ? -20.108 2.723 7.969 1.00 95.75 135 ALA A N 1
ATOM 1023 C CA . ALA A 1 135 ? -20.909 3.129 9.122 1.00 95.75 135 ALA A CA 1
ATOM 1024 C C . ALA A 1 135 ? -21.679 1.931 9.719 1.00 95.75 135 ALA A C 1
ATOM 1026 O O . ALA A 1 135 ? -22.292 1.152 8.988 1.00 95.75 135 ALA A O 1
ATOM 1027 N N . GLY A 1 136 ? -21.641 1.791 11.043 1.00 94.75 136 GLY A N 1
ATOM 1028 C CA . GLY A 1 136 ? -22.193 0.667 11.797 1.00 94.75 136 GLY A CA 1
ATOM 1029 C C . GLY A 1 136 ? -21.260 -0.541 11.922 1.00 94.75 136 GLY A C 1
ATOM 1030 O O . GLY A 1 136 ? -21.594 -1.476 12.650 1.00 94.75 136 GLY A O 1
ATOM 1031 N N . ASP A 1 137 ? -20.102 -0.551 11.254 1.00 96.62 137 ASP A N 1
ATOM 1032 C CA . ASP A 1 137 ? -19.091 -1.590 11.454 1.00 96.62 137 ASP A CA 1
ATOM 1033 C C . ASP A 1 137 ? -18.247 -1.319 12.697 1.00 96.62 137 ASP A C 1
ATOM 1035 O O . ASP A 1 137 ? -17.915 -0.175 13.007 1.00 96.62 137 ASP A O 1
ATOM 1039 N N . HIS A 1 138 ? -17.848 -2.399 13.365 1.00 96.00 138 HIS A N 1
ATOM 1040 C CA . HIS A 1 138 ? -17.023 -2.354 14.565 1.00 96.00 138 HIS A CA 1
ATOM 1041 C C . HIS A 1 138 ? -15.627 -2.945 14.320 1.00 96.00 138 HIS A C 1
ATOM 1043 O O . HIS A 1 138 ? -15.477 -3.905 13.561 1.00 96.00 138 HIS A O 1
ATOM 1049 N N . CYS A 1 139 ? -14.595 -2.409 14.972 1.00 94.44 139 CYS A N 1
ATOM 1050 C CA . CYS A 1 139 ? -1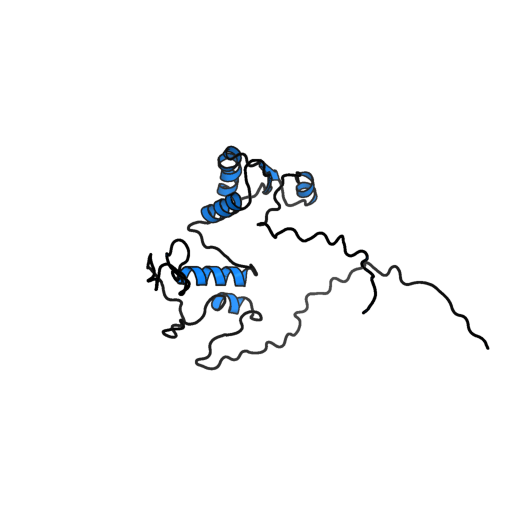3.238 -2.954 14.946 1.00 94.44 139 CYS A CA 1
ATOM 1051 C C . CYS A 1 139 ? -12.583 -2.890 16.330 1.00 94.44 139 CYS A C 1
ATOM 1053 O O . CYS A 1 139 ? -12.698 -1.903 17.051 1.00 94.44 139 CYS A O 1
ATOM 1055 N N . VAL A 1 140 ? -11.862 -3.948 16.692 1.00 93.06 140 VAL A N 1
ATOM 1056 C CA . VAL A 1 140 ? -11.105 -4.016 17.943 1.00 93.06 140 VAL A CA 1
ATOM 1057 C C . VAL A 1 140 ? -9.654 -3.648 17.645 1.00 93.06 140 VAL A C 1
ATOM 1059 O O . VAL A 1 140 ? -9.025 -4.251 16.776 1.00 93.06 140 VAL A O 1
ATOM 1062 N N . ILE A 1 141 ? -9.118 -2.657 18.354 1.00 91.88 141 ILE A N 1
ATOM 1063 C CA . ILE A 1 141 ? -7.766 -2.123 18.153 1.00 91.88 141 ILE A CA 1
ATOM 1064 C C . ILE A 1 141 ? -6.977 -2.236 19.457 1.00 91.88 141 ILE A C 1
ATOM 1066 O O . ILE A 1 141 ? -7.515 -2.078 20.552 1.00 91.88 141 ILE A O 1
ATOM 1070 N N . THR A 1 142 ? -5.672 -2.483 19.353 1.00 89.88 142 THR A N 1
ATOM 1071 C CA . THR A 1 142 ? -4.795 -2.459 20.525 1.00 89.88 142 THR A CA 1
ATOM 1072 C C . THR A 1 142 ? -4.686 -1.050 21.118 1.00 89.88 142 THR A C 1
ATOM 1074 O O . THR A 1 142 ? -4.543 -0.046 20.404 1.00 89.88 142 THR A O 1
ATOM 1077 N N . ASN A 1 143 ? -4.714 -0.957 22.444 1.00 87.94 143 ASN A N 1
ATOM 1078 C CA . ASN A 1 143 ? -4.450 0.283 23.171 1.00 87.94 143 ASN A CA 1
ATOM 1079 C C . ASN A 1 143 ? -2.993 0.772 23.002 1.00 87.94 143 ASN A C 1
ATOM 1081 O O . ASN A 1 143 ? -2.739 1.964 23.164 1.00 87.94 143 ASN A O 1
ATOM 1085 N N . CYS A 1 144 ? -2.071 -0.106 22.593 1.00 88.31 144 CYS A N 1
ATOM 1086 C CA . CYS A 1 144 ? -0.681 0.201 22.259 1.00 88.31 144 CYS A CA 1
ATOM 1087 C C . CYS A 1 144 ? -0.507 0.344 20.734 1.00 88.31 144 CYS A C 1
ATOM 1089 O O . CYS A 1 144 ? 0.246 -0.384 20.089 1.00 88.31 144 CYS A O 1
ATOM 1091 N N . SER A 1 145 ? -1.272 1.252 20.124 1.00 87.44 145 SER A N 1
ATOM 1092 C CA . SER A 1 145 ? -1.210 1.550 18.686 1.00 87.44 145 SER A CA 1
ATOM 1093 C C . SER A 1 145 ? -0.532 2.893 18.415 1.00 87.44 145 SER A C 1
ATOM 1095 O O . SER A 1 145 ? -0.469 3.769 19.277 1.00 87.44 145 SER A O 1
ATOM 1097 N N . TYR A 1 146 ? -0.037 3.080 17.185 1.00 92.88 146 TYR A N 1
ATOM 1098 C CA . TYR A 1 146 ? 0.509 4.365 16.745 1.00 92.88 146 TYR A CA 1
ATOM 1099 C C . TYR A 1 146 ? -0.507 5.496 16.977 1.00 92.88 146 TYR A C 1
ATOM 1101 O O . TYR A 1 146 ? -1.667 5.394 16.571 1.00 92.88 146 TYR A O 1
ATOM 1109 N N . GLY A 1 147 ? -0.071 6.597 17.597 1.00 93.44 147 GLY A N 1
ATOM 1110 C CA . GLY A 1 147 ? -0.970 7.672 18.034 1.00 93.44 147 GLY A CA 1
ATOM 1111 C C . GLY A 1 147 ? -1.796 8.298 16.903 1.00 93.44 147 GLY A C 1
ATOM 1112 O O . GLY A 1 147 ? -2.950 8.668 17.116 1.00 93.44 147 GLY A O 1
ATOM 1113 N N . GLY A 1 148 ? -1.252 8.356 15.681 1.00 93.06 148 GLY A N 1
ATOM 1114 C CA . GLY A 1 148 ? -1.995 8.811 14.502 1.00 93.06 148 GLY A CA 1
ATOM 1115 C C . GLY A 1 148 ? -3.173 7.900 14.154 1.00 93.06 148 GLY A C 1
ATOM 1116 O O . GLY A 1 148 ? -4.265 8.401 13.888 1.00 93.06 148 GLY A O 1
ATOM 1117 N N . THR A 1 149 ? -2.980 6.581 14.234 1.00 93.81 149 THR A N 1
ATOM 1118 C CA . THR A 1 149 ? -4.037 5.580 14.032 1.00 93.81 149 THR A CA 1
ATOM 1119 C C . THR A 1 149 ? -5.086 5.680 15.131 1.00 93.81 149 THR A C 1
ATOM 1121 O O . THR A 1 149 ? -6.277 5.729 14.834 1.00 93.81 149 THR A O 1
ATOM 1124 N N . ASN A 1 150 ? -4.651 5.788 16.390 1.00 93.50 150 ASN A N 1
ATOM 1125 C CA . ASN A 1 150 ? -5.550 5.915 17.536 1.00 93.50 150 ASN A CA 1
ATOM 1126 C C . ASN A 1 150 ? -6.460 7.145 17.403 1.00 93.50 150 ASN A C 1
ATOM 1128 O O . ASN A 1 150 ? -7.682 7.036 17.488 1.00 93.50 150 ASN A O 1
ATOM 1132 N N . ARG A 1 151 ? -5.865 8.306 17.100 1.00 94.44 151 ARG A N 1
ATOM 1133 C CA . ARG A 1 151 ? -6.598 9.557 16.888 1.00 94.44 151 ARG A CA 1
ATOM 1134 C C . ARG A 1 151 ? -7.566 9.455 15.712 1.00 94.44 151 ARG A C 1
ATOM 1136 O O . ARG A 1 151 ? -8.721 9.821 15.872 1.00 94.44 151 ARG A O 1
ATOM 1143 N N . ALA A 1 152 ? -7.124 8.931 14.566 1.00 94.81 152 ALA A N 1
ATOM 1144 C CA . ALA A 1 152 ? -7.988 8.772 13.397 1.00 94.81 152 ALA A CA 1
ATOM 1145 C C . ALA A 1 152 ? -9.210 7.888 13.697 1.00 94.81 152 ALA A C 1
ATOM 1147 O O . ALA A 1 152 ? -10.320 8.236 13.313 1.00 94.81 152 ALA A O 1
ATOM 1148 N N . CYS A 1 153 ? -9.028 6.791 14.434 1.00 94.69 153 CYS A N 1
ATOM 1149 C CA . CYS A 1 153 ? -10.130 5.913 14.831 1.00 94.69 153 CYS A CA 1
ATOM 1150 C C . CYS A 1 153 ? -11.095 6.599 15.795 1.00 94.69 153 CYS A C 1
ATOM 1152 O O . CYS A 1 153 ? -12.297 6.515 15.593 1.00 94.69 153 CYS A O 1
ATOM 1154 N N . ARG A 1 154 ? -10.587 7.330 16.794 1.00 94.31 154 ARG A N 1
ATOM 1155 C CA . ARG A 1 154 ? -11.428 7.991 17.803 1.00 94.31 154 ARG A CA 1
ATOM 1156 C C . ARG A 1 154 ? -12.182 9.211 17.294 1.00 94.31 154 ARG A C 1
ATOM 1158 O O . ARG A 1 154 ? -13.254 9.481 17.823 1.00 94.31 154 ARG A O 1
ATOM 1165 N N . THR A 1 155 ? -11.625 9.948 16.337 1.00 94.88 155 THR A N 1
ATOM 1166 C CA . THR A 1 155 ? -12.236 11.182 15.828 1.00 94.88 155 THR A CA 1
ATOM 1167 C C . THR A 1 155 ? -12.812 10.959 14.435 1.00 94.88 155 THR A C 1
ATOM 1169 O O . THR A 1 155 ? -14.016 10.846 14.268 1.00 94.88 155 THR A O 1
ATOM 1172 N N . LEU A 1 156 ? -11.943 10.796 13.438 1.00 95.25 156 LEU A N 1
ATOM 1173 C CA . LEU A 1 156 ? -12.319 10.804 12.028 1.00 95.25 156 LEU A CA 1
ATOM 1174 C C . LEU A 1 156 ? -13.280 9.661 11.663 1.00 95.25 156 LEU A C 1
ATOM 1176 O O . LEU A 1 156 ? -14.267 9.890 10.971 1.00 95.25 1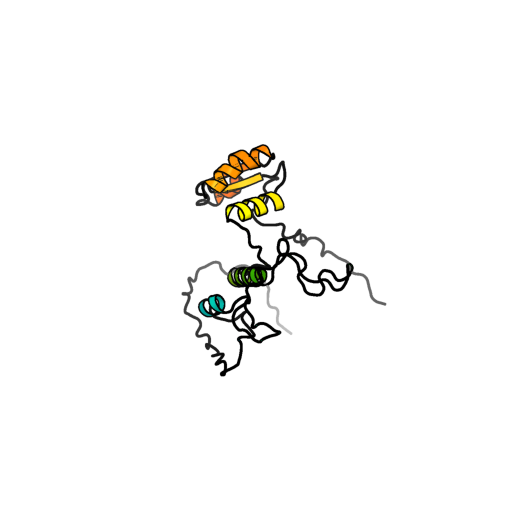56 LEU A O 1
ATOM 1180 N N . PHE A 1 157 ? -12.991 8.433 12.096 1.00 96.19 157 PHE A N 1
ATOM 1181 C CA . PHE A 1 157 ? -13.806 7.270 11.734 1.00 96.19 157 PHE A CA 1
ATOM 1182 C C . PHE A 1 157 ? -15.058 7.119 12.605 1.00 96.19 157 PHE A C 1
ATOM 1184 O O . PHE A 1 157 ? -16.097 6.720 12.080 1.00 96.19 157 PHE A O 1
ATOM 1191 N N . THR A 1 158 ? -15.003 7.511 13.883 1.00 94.88 158 THR A N 1
ATOM 1192 C CA . THR A 1 158 ? -16.204 7.625 14.727 1.00 94.88 158 THR A CA 1
ATOM 1193 C C . THR A 1 158 ? -17.212 8.606 14.128 1.00 94.88 158 THR A C 1
ATOM 1195 O O . THR A 1 158 ? -18.396 8.288 14.052 1.00 94.88 158 THR A O 1
ATOM 1198 N N . ASP A 1 159 ? -16.754 9.756 13.620 1.00 96.00 159 ASP A N 1
ATOM 1199 C CA . ASP A 1 159 ? -17.620 10.744 12.957 1.00 96.00 159 ASP A CA 1
ATOM 1200 C C . ASP A 1 159 ? -18.229 10.203 11.648 1.00 96.00 159 ASP A C 1
ATOM 1202 O O . ASP A 1 159 ? -19.315 10.614 11.242 1.00 96.00 159 ASP A O 1
ATOM 1206 N N . MET A 1 160 ? -17.568 9.233 11.003 1.00 95.69 160 MET A N 1
ATOM 1207 C CA . MET A 1 160 ? -18.109 8.473 9.865 1.00 95.69 160 MET A CA 1
ATOM 1208 C C . MET A 1 160 ? -19.034 7.314 10.282 1.00 95.69 160 MET A C 1
ATOM 1210 O O . MET A 1 160 ? -19.465 6.535 9.431 1.00 95.69 160 MET A O 1
ATOM 1214 N N . GLY A 1 161 ? -19.349 7.186 11.572 1.00 95.44 161 GLY A N 1
ATOM 1215 C CA . GLY A 1 161 ? -20.257 6.178 12.115 1.00 95.44 161 GLY A CA 1
ATOM 1216 C C . GLY A 1 161 ? -19.633 4.798 12.318 1.00 95.44 161 GLY A C 1
ATOM 1217 O O . GLY A 1 161 ? -20.378 3.830 12.434 1.00 95.44 161 GLY A O 1
ATOM 1218 N N . MET A 1 162 ? -18.305 4.670 12.317 1.00 96.50 162 MET A N 1
ATOM 1219 C CA . MET A 1 162 ? -17.612 3.413 12.632 1.00 96.50 162 MET A CA 1
ATOM 1220 C C . MET A 1 162 ? -17.362 3.294 14.141 1.00 96.50 162 MET A C 1
ATOM 1222 O O . MET A 1 162 ? -17.110 4.288 14.818 1.00 96.50 162 MET A O 1
ATOM 1226 N N . GLU A 1 163 ? -17.389 2.076 14.672 1.00 95.88 163 GLU A N 1
ATOM 1227 C CA . GLU A 1 163 ? -17.223 1.807 16.102 1.00 95.88 163 GLU A CA 1
ATOM 1228 C C . GLU A 1 163 ? -15.857 1.169 16.396 1.00 95.88 163 GLU A C 1
ATOM 1230 O O . GLU A 1 163 ? -15.406 0.281 15.667 1.00 95.88 163 GLU A O 1
ATOM 1235 N N . PHE A 1 164 ? -15.210 1.564 17.499 1.00 94.88 164 PHE A N 1
ATOM 1236 C CA . PHE A 1 164 ? -13.903 1.025 17.887 1.00 94.88 164 PHE A CA 1
ATOM 1237 C C . PHE A 1 164 ? -13.784 0.758 19.386 1.00 94.88 164 PHE A C 1
ATOM 1239 O O . PHE A 1 164 ? -13.966 1.671 20.193 1.00 94.88 164 PHE A O 1
ATOM 1246 N N . ASP A 1 165 ? -13.355 -0.453 19.739 1.00 94.44 165 ASP A N 1
ATOM 1247 C CA . ASP A 1 165 ? -12.946 -0.808 21.100 1.00 94.44 165 ASP A CA 1
ATOM 1248 C C . ASP A 1 165 ? -11.411 -0.837 21.185 1.00 94.44 165 ASP A C 1
ATOM 1250 O O . ASP A 1 165 ? -10.739 -1.457 20.358 1.00 94.44 165 ASP A O 1
ATOM 1254 N N . PHE A 1 166 ? -10.844 -0.166 22.193 1.00 93.44 166 PHE A N 1
ATOM 1255 C CA . PHE A 1 166 ? -9.396 -0.112 22.420 1.00 93.44 166 PHE A CA 1
ATOM 1256 C C . PHE A 1 166 ? -9.024 -0.940 23.639 1.00 93.44 166 PHE A C 1
ATOM 1258 O O . PHE A 1 166 ? -9.305 -0.533 24.767 1.00 93.44 166 PHE A O 1
ATOM 1265 N N . ILE A 1 167 ? -8.367 -2.073 23.418 1.00 93.25 167 ILE A N 1
ATOM 1266 C CA . ILE A 1 167 ? -8.113 -3.061 24.469 1.00 93.25 167 ILE A CA 1
ATOM 1267 C C . ILE A 1 167 ? -6.658 -3.528 24.471 1.00 93.25 167 ILE A C 1
ATOM 1269 O O . ILE A 1 167 ? -5.914 -3.293 23.521 1.00 93.25 167 ILE A O 1
ATOM 1273 N N . ASP A 1 168 ? -6.245 -4.200 25.540 1.00 90.44 168 ASP A N 1
ATOM 1274 C CA . ASP A 1 168 ? -4.962 -4.899 25.573 1.00 90.44 168 ASP A CA 1
ATOM 1275 C C . ASP A 1 168 ? -5.066 -6.243 24.828 1.00 90.44 168 ASP A C 1
ATOM 1277 O O . ASP A 1 168 ? -5.991 -7.020 25.072 1.00 90.44 168 ASP A O 1
ATOM 1281 N N . PHE A 1 169 ? -4.124 -6.485 23.912 1.00 90.94 169 PHE A N 1
ATOM 1282 C CA . PHE A 1 169 ? -4.045 -7.677 23.059 1.00 90.94 169 PHE A CA 1
ATOM 1283 C C . PHE A 1 169 ? -3.151 -8.776 23.658 1.00 90.94 169 PHE A C 1
ATOM 1285 O O . PHE A 1 169 ? -3.002 -9.831 23.044 1.00 90.94 169 PHE A O 1
ATOM 1292 N N . THR A 1 170 ? -2.545 -8.552 24.830 1.00 91.56 170 THR A N 1
ATOM 1293 C CA . THR A 1 170 ? -1.739 -9.570 25.529 1.00 91.56 170 THR A CA 1
ATOM 1294 C C . THR A 1 170 ? -2.567 -10.789 25.941 1.00 91.56 170 THR A C 1
ATOM 1296 O O . THR A 1 170 ? -2.067 -11.911 25.900 1.00 91.56 170 THR A O 1
ATOM 1299 N N . GLU A 1 171 ? -3.847 -10.582 26.258 1.00 88.12 171 GLU A N 1
ATOM 1300 C CA . GLU A 1 171 ? -4.778 -11.620 26.696 1.00 88.12 171 GLU A CA 1
ATOM 1301 C C . GLU A 1 171 ? -5.836 -11.903 25.620 1.00 88.12 171 GLU A C 1
ATOM 1303 O O . GLU A 1 171 ? -6.739 -11.099 25.380 1.00 88.12 171 GLU A O 1
ATOM 1308 N N . LEU A 1 172 ? -5.777 -13.085 24.995 1.00 89.56 172 LEU A N 1
ATOM 1309 C CA . LEU A 1 172 ? -6.715 -13.483 23.931 1.00 89.56 172 LEU A CA 1
ATOM 1310 C C . LEU A 1 172 ? -8.184 -13.458 24.384 1.00 89.56 172 LEU A C 1
ATOM 1312 O O . LEU A 1 172 ? -9.057 -13.060 23.616 1.00 89.56 172 LEU A O 1
ATOM 1316 N N . ALA A 1 173 ? -8.453 -13.818 25.642 1.00 92.00 173 ALA A N 1
ATOM 1317 C CA . ALA A 1 173 ? -9.801 -13.791 26.211 1.00 92.00 173 ALA A CA 1
ATOM 1318 C C . ALA A 1 173 ? -10.418 -12.380 26.195 1.00 92.00 173 ALA A C 1
ATOM 1320 O O . ALA A 1 173 ? -11.630 -12.230 26.046 1.00 92.00 173 ALA A O 1
ATOM 1321 N N . ASN A 1 174 ? -9.586 -11.340 26.304 1.00 90.25 174 ASN A N 1
ATOM 1322 C CA . ASN A 1 174 ? -10.034 -9.955 26.233 1.00 90.25 174 ASN A CA 1
ATOM 1323 C C . ASN A 1 174 ? -10.506 -9.596 24.818 1.00 90.25 174 ASN A C 1
ATOM 1325 O O . ASN A 1 174 ? -11.515 -8.915 24.654 1.00 90.25 174 ASN A O 1
ATOM 1329 N N . ILE A 1 175 ? -9.814 -10.101 23.794 1.00 90.69 175 ILE A N 1
ATOM 1330 C CA . ILE A 1 175 ? -10.199 -9.906 22.392 1.00 90.69 175 ILE A CA 1
ATOM 1331 C C . ILE A 1 175 ? -11.551 -10.565 22.131 1.00 90.69 175 ILE A C 1
ATOM 1333 O O . ILE A 1 175 ? -12.457 -9.906 21.626 1.00 90.69 175 ILE A O 1
ATOM 1337 N N . GLU A 1 176 ? -11.709 -11.830 22.525 1.00 91.12 176 GLU A N 1
ATOM 1338 C CA . GLU A 1 176 ? -12.951 -12.587 22.326 1.00 91.12 176 GLU A CA 1
ATOM 1339 C C . GLU A 1 176 ? -14.160 -11.918 22.997 1.00 91.12 176 GLU A C 1
ATOM 1341 O O . GLU A 1 176 ? -15.231 -11.851 22.395 1.00 91.12 176 GLU A O 1
ATOM 1346 N N . ALA A 1 177 ? -13.981 -11.358 24.199 1.00 94.00 177 ALA A N 1
ATOM 1347 C CA . ALA A 1 177 ? -15.039 -10.670 24.939 1.00 94.00 177 ALA A CA 1
ATOM 1348 C C . ALA A 1 177 ? -15.546 -9.380 24.261 1.00 94.00 177 ALA A C 1
ATOM 1350 O O . ALA A 1 177 ? -16.682 -8.974 24.506 1.00 94.00 177 ALA A O 1
ATOM 1351 N N . HIS A 1 178 ? -14.733 -8.751 23.407 1.00 93.81 178 HIS A N 1
ATOM 1352 C CA . HIS A 1 178 ? -15.070 -7.505 22.705 1.00 93.81 178 HIS A CA 1
ATOM 1353 C C . HIS A 1 178 ? -15.490 -7.730 21.241 1.00 93.81 178 HIS A C 1
ATOM 1355 O O . HIS A 1 178 ? -15.760 -6.777 20.505 1.00 93.81 178 HIS A O 1
ATOM 1361 N N . LEU A 1 179 ? -15.583 -8.984 20.783 1.00 94.19 179 LEU A N 1
ATOM 1362 C CA . LEU A 1 179 ? -16.147 -9.287 19.469 1.00 94.19 179 LEU A CA 1
ATOM 1363 C C . LEU A 1 179 ? -17.676 -9.123 19.491 1.00 94.19 179 LEU A C 1
ATOM 1365 O O . LEU A 1 179 ? -18.392 -9.795 20.229 1.00 94.19 179 LEU A O 1
ATOM 1369 N N . LYS A 1 180 ? -18.183 -8.245 18.626 1.00 92.75 180 LYS A N 1
ATOM 1370 C CA . LYS A 1 180 ? -19.600 -7.943 18.407 1.00 92.75 180 LYS A CA 1
ATOM 1371 C C . LYS A 1 180 ? -20.061 -8.548 17.070 1.00 92.75 180 LYS A C 1
ATOM 1373 O O . LYS A 1 180 ? -19.230 -8.819 16.200 1.00 92.75 180 LYS A O 1
ATOM 1378 N N . PRO A 1 181 ? -21.375 -8.728 16.835 1.00 93.19 181 PRO A N 1
ATOM 1379 C CA . PRO A 1 181 ? -21.886 -9.254 15.562 1.00 93.19 181 PRO A CA 1
ATOM 1380 C C . PRO A 1 181 ? -21.514 -8.408 14.332 1.00 93.19 181 PRO A C 1
ATOM 1382 O O . PRO A 1 181 ? -21.421 -8.937 13.226 1.00 93.19 181 PRO A O 1
ATOM 1385 N N . ASN A 1 182 ? -21.304 -7.105 14.526 1.00 92.94 182 ASN A N 1
ATOM 1386 C CA . ASN A 1 182 ? -20.850 -6.150 13.517 1.00 92.94 182 ASN A CA 1
ATOM 1387 C C . ASN A 1 182 ? -19.318 -5.979 13.485 1.00 92.94 182 ASN A C 1
ATOM 1389 O O . ASN A 1 182 ? -18.830 -5.166 12.699 1.00 92.94 182 ASN A O 1
ATOM 1393 N N . THR A 1 183 ? -18.548 -6.725 14.295 1.00 93.44 183 THR A N 1
ATOM 1394 C CA . THR A 1 183 ? -17.083 -6.660 14.244 1.00 93.44 183 THR A CA 1
ATOM 1395 C C . THR A 1 183 ? -16.595 -7.167 12.897 1.00 93.44 183 THR A C 1
ATOM 1397 O O . THR A 1 183 ? -16.783 -8.336 12.545 1.00 93.44 183 THR A O 1
ATOM 1400 N N . LYS A 1 184 ? -15.916 -6.302 12.146 1.00 86.38 184 LYS A N 1
ATOM 1401 C CA . LYS A 1 184 ? -15.154 -6.737 10.987 1.00 86.38 184 LYS A CA 1
ATOM 1402 C C . LYS A 1 184 ? -13.908 -7.465 11.486 1.00 86.38 184 LYS A C 1
ATOM 1404 O O . LYS A 1 184 ? -13.171 -6.907 12.299 1.00 86.38 184 LYS A O 1
ATOM 1409 N N . PRO A 1 185 ? -13.653 -8.705 11.031 1.00 59.84 185 PRO A N 1
ATOM 1410 C CA . PRO A 1 185 ? -12.350 -9.307 11.256 1.00 59.84 185 PRO A CA 1
ATOM 1411 C C . PRO A 1 185 ? -11.326 -8.347 10.651 1.00 59.84 185 PRO A C 1
ATOM 1413 O O . PRO A 1 185 ? -11.523 -7.891 9.526 1.00 59.84 185 PRO A O 1
ATOM 1416 N N . GLY A 1 186 ? -10.292 -7.983 11.408 1.00 51.81 186 GLY A N 1
ATOM 1417 C CA . GLY A 1 186 ? -9.201 -7.137 10.930 1.00 51.81 186 GLY A CA 1
ATOM 1418 C C . GLY A 1 186 ? -8.417 -7.847 9.827 1.00 51.81 186 GLY A C 1
ATOM 1419 O O . GLY A 1 186 ? -7.342 -8.373 10.074 1.00 51.81 186 GLY A O 1
ATOM 1420 N N . HIS A 1 187 ? -9.003 -7.940 8.636 1.00 31.48 187 HIS A N 1
ATOM 1421 C CA . HIS A 1 187 ? -8.434 -8.453 7.399 1.00 31.48 187 HIS A CA 1
ATOM 1422 C C . HIS A 1 187 ? -9.416 -8.157 6.244 1.00 31.48 187 HIS A C 1
ATOM 1424 O O . HIS A 1 187 ? -10.630 -8.293 6.438 1.00 31.48 187 HIS A O 1
ATOM 1430 N N . PRO A 1 188 ? -8.951 -7.771 5.037 1.00 28.83 188 PRO A N 1
ATOM 1431 C CA . PRO A 1 188 ? -9.829 -7.542 3.893 1.00 28.83 188 PRO A CA 1
ATOM 1432 C C . PRO A 1 188 ? -10.642 -8.800 3.591 1.00 28.83 188 PRO A C 1
ATOM 1434 O O . PRO A 1 188 ? -10.158 -9.911 3.797 1.00 28.83 188 PRO A O 1
ATOM 1437 N N . ARG A 1 189 ? -11.876 -8.624 3.099 1.00 29.92 189 ARG A N 1
ATOM 1438 C CA . ARG A 1 189 ? -12.794 -9.702 2.694 1.00 29.92 189 ARG A CA 1
ATOM 1439 C C . ARG A 1 189 ? -12.061 -10.804 1.909 1.00 29.92 189 ARG A C 1
ATOM 1441 O O . ARG A 1 189 ? -11.999 -10.745 0.684 1.00 29.92 189 ARG A O 1
ATOM 1448 N N . SER A 1 190 ? -11.630 -11.872 2.580 1.00 27.89 190 SER A N 1
ATOM 1449 C CA . SER A 1 190 ? -11.626 -13.173 1.932 1.00 27.89 190 SER A CA 1
ATOM 1450 C C . SER A 1 190 ? -13.100 -13.537 1.798 1.00 27.89 190 SER A C 1
ATOM 1452 O O . SER A 1 190 ? -13.865 -13.545 2.769 1.00 27.89 190 SER A O 1
ATOM 1454 N N . GLY A 1 191 ? -13.548 -13.660 0.548 1.00 29.67 191 GLY A N 1
ATOM 1455 C CA . GLY A 1 191 ? -14.920 -14.028 0.235 1.00 29.67 191 GLY A CA 1
ATOM 1456 C C . GLY A 1 191 ? -15.338 -15.219 1.086 1.00 29.67 191 GLY A C 1
ATOM 1457 O O . GLY A 1 191 ? -14.517 -16.095 1.351 1.00 29.67 191 GLY A O 1
ATOM 1458 N N . ARG A 1 192 ? -16.602 -15.208 1.533 1.00 27.05 192 ARG A N 1
ATOM 1459 C CA . ARG A 1 192 ? -17.300 -16.341 2.158 1.00 27.05 192 ARG A CA 1
ATOM 1460 C C . ARG A 1 192 ? -16.599 -17.656 1.817 1.00 27.05 192 ARG A C 1
ATOM 1462 O O . ARG A 1 192 ? -16.794 -18.172 0.719 1.00 27.05 192 ARG A O 1
ATOM 1469 N N . LEU A 1 193 ? -15.831 -18.210 2.753 1.00 30.30 193 LEU A N 1
ATOM 1470 C CA . LEU A 1 193 ? -15.521 -19.629 2.684 1.00 30.30 193 LEU A CA 1
ATOM 1471 C C . LEU A 1 193 ? -16.887 -20.324 2.638 1.00 30.30 193 LEU A C 1
ATOM 1473 O O . LEU A 1 193 ? -17.704 -20.089 3.540 1.00 30.30 193 LEU A O 1
ATOM 1477 N N . PRO A 1 194 ? -17.215 -21.082 1.576 1.00 29.28 194 PRO A N 1
ATOM 1478 C CA . PRO A 1 194 ? -18.475 -21.790 1.545 1.00 29.28 194 PRO A CA 1
ATOM 1479 C C . PRO A 1 194 ? -18.461 -22.725 2.749 1.00 29.28 194 PRO A C 1
ATOM 1481 O O . PRO A 1 194 ? -17.590 -23.585 2.872 1.00 29.28 194 PRO A O 1
ATOM 1484 N N . ARG A 1 195 ? -19.404 -22.510 3.675 1.00 27.50 195 ARG A N 1
ATOM 1485 C CA . ARG A 1 195 ? -19.675 -23.461 4.749 1.00 27.50 195 ARG A CA 1
ATOM 1486 C C . ARG A 1 195 ? -19.823 -24.822 4.081 1.00 27.50 195 ARG A C 1
ATOM 1488 O O . ARG A 1 195 ? -20.714 -25.002 3.254 1.00 27.50 195 ARG A O 1
ATOM 1495 N N . SER A 1 196 ? -18.943 -25.756 4.421 1.00 32.75 196 SER A N 1
ATOM 1496 C CA . SER A 1 196 ? -19.034 -27.160 4.040 1.00 32.75 196 SER A CA 1
ATOM 1497 C C . SER A 1 196 ? -20.203 -27.808 4.783 1.00 32.75 196 SER A C 1
ATOM 1499 O O . SER A 1 196 ? -20.061 -28.639 5.671 1.00 32.75 196 SER A O 1
ATOM 1501 N N . SER A 1 197 ? -21.411 -27.413 4.420 1.00 33.84 197 SER A N 1
ATOM 1502 C CA . SER A 1 197 ? -22.627 -28.157 4.680 1.00 33.84 197 SER A CA 1
ATOM 1503 C C . SER A 1 197 ? -23.354 -28.223 3.346 1.00 33.84 197 SER A C 1
ATOM 1505 O O . SER A 1 197 ? -23.447 -27.212 2.662 1.00 33.84 197 SER A O 1
ATOM 1507 N N . HIS A 1 198 ? -23.851 -29.407 2.983 1.00 32.12 198 HIS A N 1
ATOM 1508 C CA . HIS A 1 198 ? -24.413 -29.800 1.675 1.00 32.12 198 HIS A CA 1
ATOM 1509 C C . HIS A 1 198 ? -23.466 -30.569 0.731 1.00 32.12 198 HIS A C 1
ATOM 1511 O O . HIS A 1 198 ? -23.549 -30.453 -0.484 1.00 32.12 198 HIS A O 1
ATOM 1517 N N . LEU A 1 199 ? -22.676 -31.501 1.275 1.00 31.97 199 LEU A N 1
ATOM 1518 C CA . LEU A 1 199 ? -22.526 -32.814 0.633 1.00 31.97 199 LEU A CA 1
ATOM 1519 C C . LEU A 1 199 ? -23.346 -33.842 1.423 1.00 31.97 199 LEU A C 1
ATOM 1521 O O . LEU A 1 199 ? -22.834 -34.622 2.222 1.00 31.97 199 LEU A O 1
ATOM 1525 N N . ARG A 1 200 ? -24.665 -33.819 1.213 1.00 29.78 200 ARG A N 1
ATOM 1526 C CA . ARG A 1 200 ? -25.539 -34.961 1.494 1.00 29.78 200 ARG A CA 1
ATOM 1527 C C . ARG A 1 200 ? -26.334 -35.290 0.236 1.00 29.78 200 ARG A C 1
ATOM 1529 O O . ARG A 1 200 ? -27.083 -34.468 -0.274 1.00 29.78 200 ARG A O 1
ATOM 1536 N N . SER A 1 201 ? -26.119 -36.523 -0.218 1.00 37.66 201 SER A N 1
ATOM 1537 C CA . SER A 1 201 ? -27.014 -37.356 -1.023 1.00 37.66 201 SER A CA 1
ATOM 1538 C C . SER A 1 201 ? -27.596 -36.759 -2.309 1.00 37.66 201 SER A C 1
ATOM 1540 O O . SER A 1 201 ? -28.710 -36.239 -2.324 1.00 37.66 201 SER A O 1
ATOM 1542 N N . ARG A 1 202 ? -26.936 -37.044 -3.433 1.00 31.61 202 ARG A N 1
ATOM 1543 C CA . ARG A 1 202 ? -27.649 -37.408 -4.664 1.00 31.61 202 ARG A CA 1
ATOM 1544 C C . ARG A 1 202 ? -27.070 -38.704 -5.213 1.00 31.61 202 ARG A C 1
ATOM 1546 O O . ARG A 1 202 ? -26.149 -38.702 -6.016 1.00 31.61 202 ARG A O 1
ATOM 1553 N N . GLY A 1 203 ? -27.627 -39.815 -4.743 1.00 32.09 203 GLY A N 1
ATOM 1554 C CA . GLY A 1 203 ? -27.652 -41.034 -5.536 1.00 32.09 203 GLY A CA 1
ATOM 1555 C C . GLY A 1 203 ? -28.760 -40.913 -6.579 1.00 32.09 203 GLY A C 1
ATOM 1556 O O . GLY A 1 203 ? -29.898 -40.614 -6.216 1.00 32.09 203 GLY A O 1
ATOM 1557 N N . ARG A 1 204 ? -28.436 -41.140 -7.855 1.00 32.78 204 ARG A N 1
ATOM 1558 C CA . ARG A 1 204 ? -29.371 -41.674 -8.858 1.00 32.78 204 ARG A CA 1
ATOM 1559 C C . ARG A 1 204 ? -28.614 -42.150 -10.108 1.00 32.78 204 ARG A C 1
ATOM 1561 O O . ARG A 1 204 ? -28.187 -41.339 -10.912 1.00 32.78 204 ARG A O 1
ATOM 1568 N N . THR A 1 205 ? -28.443 -43.474 -10.150 1.00 30.53 205 THR A N 1
ATOM 1569 C CA . THR A 1 205 ? -28.565 -44.448 -11.263 1.00 30.53 205 THR A CA 1
ATOM 1570 C C . THR A 1 205 ? -28.038 -44.159 -12.683 1.00 30.53 205 THR A C 1
ATOM 1572 O O . THR A 1 205 ? -28.230 -43.063 -13.197 1.00 30.53 205 THR A O 1
ATOM 1575 N N . PRO A 1 206 ? -27.495 -45.195 -13.363 1.00 41.91 206 PRO A N 1
ATOM 1576 C CA . PRO A 1 206 ? -26.854 -45.088 -14.672 1.00 41.91 206 PRO A CA 1
ATOM 1577 C C . PRO A 1 206 ? -27.851 -45.162 -15.841 1.00 41.91 206 PRO A C 1
ATOM 1579 O O . PRO A 1 206 ? -28.851 -45.884 -15.774 1.00 41.91 206 PRO A O 1
ATOM 1582 N N . ARG A 1 207 ? -27.519 -44.469 -16.930 1.00 32.97 207 ARG A N 1
ATOM 1583 C CA . ARG A 1 207 ? -27.821 -44.835 -18.318 1.00 32.97 207 ARG A CA 1
ATOM 1584 C C . ARG A 1 207 ? -26.610 -44.490 -19.167 1.00 32.97 207 ARG A C 1
ATOM 1586 O O . ARG A 1 207 ? -25.986 -43.453 -18.853 1.00 32.97 207 ARG A O 1
#